Protein AF-0000000070714729 (afdb_homodimer)

Structure (mmCIF, N/CA/C/O backbone):
data_AF-0000000070714729-model_v1
#
loop_
_entity.id
_entity.type
_entity.pdbx_description
1 polymer 'Biogenesis of lysosome-related organelles complex 1 subunit 7'
#
loop_
_atom_site.group_PDB
_atom_site.id
_atom_site.type_symbol
_atom_site.label_atom_id
_atom_site.label_alt_id
_atom_site.label_comp_id
_atom_site.label_asym_id
_atom_site.label_entity_id
_atom_site.label_seq_id
_atom_site.pdbx_PDB_ins_code
_atom_site.Cartn_x
_atom_site.Cartn_y
_atom_site.Cartn_z
_atom_site.occupancy
_atom_site.B_iso_or_equiv
_atom_site.auth_seq_id
_atom_site.auth_comp_id
_atom_site.auth_asym_id
_atom_site.auth_atom_id
_atom_site.pdbx_PDB_model_num
ATOM 1 N N . MET A 1 1 ? 8.688 67 2.744 1 28.36 1 MET A N 1
ATOM 2 C CA . MET A 1 1 ? 7.961 66.25 3.773 1 28.36 1 MET A CA 1
ATOM 3 C C . MET A 1 1 ? 7.32 65 3.189 1 28.36 1 MET A C 1
ATOM 5 O O . MET A 1 1 ? 6.211 65.062 2.658 1 28.36 1 MET A O 1
ATOM 9 N N . MET A 1 2 ? 7.805 64.312 2.342 1 38.84 2 MET A N 1
ATOM 10 C CA . MET A 1 2 ? 7.445 63.344 1.32 1 38.84 2 MET A CA 1
ATOM 11 C C . MET A 1 2 ? 6.793 62.125 1.947 1 38.84 2 MET A C 1
ATOM 13 O O . MET A 1 2 ? 7.277 61.594 2.953 1 38.84 2 MET A O 1
ATOM 17 N N . SER A 1 3 ? 5.379 62 1.967 1 37.19 3 SER A N 1
ATOM 18 C CA . SER A 1 3 ? 4.473 61.031 2.529 1 37.19 3 SER A CA 1
ATOM 19 C C . SER A 1 3 ? 4.906 59.594 2.152 1 37.19 3 SER A C 1
ATOM 21 O O . SER A 1 3 ? 5.141 59.312 0.978 1 37.19 3 SER A O 1
ATOM 23 N N . SER A 1 4 ? 5.773 58.938 2.877 1 41 4 SER A N 1
ATOM 24 C CA . SER A 1 4 ? 6.254 57.594 2.699 1 41 4 SER A CA 1
ATOM 25 C C . SER A 1 4 ? 5.117 56.656 2.328 1 41 4 SER A C 1
ATOM 27 O O . SER A 1 4 ? 4.148 56.5 3.078 1 41 4 SER A O 1
ATOM 29 N N . SER A 1 5 ? 4.574 56.594 1.168 1 41.09 5 SER A N 1
ATOM 30 C CA . SER A 1 5 ? 3.551 55.75 0.562 1 41.09 5 SER A CA 1
ATOM 31 C C . SER A 1 5 ? 3.631 54.312 1.086 1 41.09 5 SER A C 1
ATOM 33 O O . SER A 1 5 ? 4.676 53.656 0.979 1 41.09 5 SER A O 1
ATOM 35 N N . ALA A 1 6 ? 3.057 54.062 2.172 1 43.47 6 ALA A N 1
ATOM 36 C CA . ALA A 1 6 ? 2.855 52.844 2.957 1 43.47 6 ALA A CA 1
ATOM 37 C C . ALA A 1 6 ? 2.518 51.656 2.055 1 43.47 6 ALA A C 1
ATOM 39 O O . ALA A 1 6 ? 1.43 51.625 1.478 1 43.47 6 ALA A O 1
ATOM 40 N N . GLY A 1 7 ? 3.24 51.312 1.055 1 36.81 7 GLY A N 1
ATOM 41 C CA . GLY A 1 7 ? 3.141 50.188 0.166 1 36.81 7 GLY A CA 1
ATOM 42 C C . GLY A 1 7 ? 2.436 49 0.798 1 36.81 7 GLY A C 1
ATOM 43 O O . GLY A 1 7 ? 2.787 48.562 1.902 1 36.81 7 GLY A O 1
ATOM 44 N N . GLY A 1 8 ? 1.145 48.906 0.633 1 35.31 8 GLY A N 1
ATOM 45 C CA . GLY A 1 8 ? 0.177 47.938 1.128 1 35.31 8 GLY A CA 1
ATOM 46 C C . GLY A 1 8 ? 0.709 46.531 1.147 1 35.31 8 GLY A C 1
ATOM 47 O O . GLY A 1 8 ? 0.977 45.938 0.094 1 35.31 8 GLY A O 1
ATOM 48 N N . GLU A 1 9 ? 1.786 46.188 1.852 1 38.16 9 GLU A N 1
ATOM 49 C CA . GLU A 1 9 ? 2.373 44.875 2.102 1 38.16 9 GLU A CA 1
ATOM 50 C C . GLU A 1 9 ? 1.312 43.781 2.064 1 38.16 9 GLU A C 1
ATOM 52 O O . GLU A 1 9 ? 0.296 43.875 2.758 1 38.16 9 GLU A O 1
ATOM 57 N N . VAL A 1 10 ? 0.741 43.406 0.876 1 41.34 10 VAL A N 1
ATOM 58 C CA . VAL A 1 10 ? -0.225 42.312 0.74 1 41.34 10 VAL A CA 1
ATOM 59 C C . VAL A 1 10 ? -0.035 41.312 1.873 1 41.34 10 VAL A C 1
ATOM 61 O O . VAL A 1 10 ? 1.011 40.656 1.967 1 41.34 10 VAL A O 1
ATOM 64 N N . SER A 1 11 ? -0.233 41.438 3.146 1 42.16 11 SER A N 1
ATOM 65 C CA . SER A 1 11 ? -0.376 40.719 4.395 1 42.16 11 SER A CA 1
ATOM 66 C C . SER A 1 11 ? -0.978 39.312 4.148 1 42.16 11 SER A C 1
ATOM 68 O O . SER A 1 11 ? -2.197 39.156 4.215 1 42.16 11 SER A O 1
ATOM 70 N N . ILE A 1 12 ? -1.069 38.625 2.967 1 47.78 12 ILE A N 1
ATOM 71 C CA . ILE A 1 12 ? -1.468 37.219 2.859 1 47.78 12 ILE A CA 1
ATOM 72 C C . ILE A 1 12 ? -1.13 36.5 4.156 1 47.78 12 ILE A C 1
ATOM 74 O O . ILE A 1 12 ? 0.035 36.438 4.555 1 47.78 12 ILE A O 1
ATOM 78 N N . ASN A 1 13 ? -2.061 36.5 5.254 1 58.34 13 ASN A N 1
ATOM 79 C CA . ASN A 1 13 ? -1.924 36 6.609 1 58.34 13 ASN A CA 1
ATOM 80 C C . ASN A 1 13 ? -1.191 34.656 6.617 1 58.34 13 ASN A C 1
ATOM 82 O O . ASN A 1 13 ? -1.527 33.75 5.848 1 58.34 13 ASN A O 1
ATOM 86 N N . SER A 1 14 ? 0.142 34.656 6.984 1 68.31 14 SER A N 1
ATOM 87 C CA . SER A 1 14 ? 0.981 33.5 7.23 1 68.31 14 SER A CA 1
ATOM 88 C C . SER A 1 14 ? 0.139 32.281 7.566 1 68.31 14 SER A C 1
ATOM 90 O O . SER A 1 14 ? 0.405 31.172 7.074 1 68.31 14 SER A O 1
ATOM 92 N N . GLY A 1 15 ? -0.997 32.656 8.172 1 72.81 15 GLY A N 1
ATOM 93 C CA . GLY A 1 15 ? -1.899 31.594 8.547 1 72.81 15 GLY A CA 1
ATOM 94 C C . GLY A 1 15 ? -2.635 30.984 7.363 1 72.81 15 GLY A C 1
ATOM 95 O O . GLY A 1 15 ? -2.738 29.766 7.246 1 72.81 15 GLY A O 1
ATOM 96 N N . ASP A 1 16 ? -3.066 31.906 6.457 1 78.25 16 ASP A N 1
ATOM 97 C CA . ASP A 1 16 ? -3.801 31.438 5.285 1 78.25 16 ASP A CA 1
ATOM 98 C C . ASP A 1 16 ? -2.904 30.625 4.363 1 78.25 16 ASP A C 1
ATOM 100 O O . ASP A 1 16 ? -3.338 29.609 3.801 1 78.25 16 ASP A O 1
ATOM 104 N N . LEU A 1 17 ? -1.739 31.156 4.246 1 80.06 17 LEU A N 1
ATOM 105 C CA . LEU A 1 17 ? -0.779 30.438 3.42 1 80.06 17 LEU A CA 1
ATOM 106 C C . LEU A 1 17 ? -0.471 29.062 4.02 1 80.06 17 LEU A C 1
ATOM 108 O O . LEU A 1 17 ? -0.385 28.062 3.295 1 80.06 17 LEU A O 1
ATOM 112 N N . LEU A 1 18 ? -0.333 29.031 5.266 1 80.06 18 LEU A N 1
ATOM 113 C CA . LEU A 1 18 ? -0.064 27.781 5.965 1 80.06 18 LEU A CA 1
ATOM 114 C C . LEU A 1 18 ? -1.241 26.828 5.832 1 80.06 18 LEU A C 1
ATOM 116 O O . LEU A 1 18 ? -1.052 25.641 5.531 1 80.06 18 LEU A O 1
ATOM 120 N N . LEU A 1 19 ? -2.389 27.406 5.918 1 84.81 19 LEU A N 1
ATOM 121 C CA . LEU A 1 19 ? -3.586 26.578 5.816 1 84.81 19 LEU A CA 1
ATOM 122 C C . LEU A 1 19 ? -3.781 26.078 4.387 1 84.81 19 LEU A C 1
ATOM 124 O O . LEU A 1 19 ? -4.262 24.969 4.176 1 84.81 19 LEU A O 1
ATOM 128 N N . GLY A 1 20 ? -3.395 26.938 3.475 1 88 20 GLY A N 1
ATOM 129 C CA . GLY A 1 20 ? -3.438 26.531 2.078 1 88 20 GLY A CA 1
ATOM 130 C C . GLY A 1 20 ? -2.514 25.375 1.767 1 88 20 GLY A C 1
ATOM 131 O O . GLY A 1 20 ? -2.902 24.422 1.074 1 88 20 GLY A O 1
ATOM 132 N N . THR A 1 21 ? -1.334 25.406 2.305 1 86.5 21 THR A N 1
ATOM 133 C CA . THR A 1 21 ? -0.355 24.344 2.115 1 86.5 21 THR A CA 1
ATOM 134 C C . THR A 1 21 ? -0.836 23.047 2.756 1 86.5 21 THR A C 1
ATOM 136 O O . THR A 1 21 ? -0.729 21.969 2.158 1 86.5 21 THR A O 1
ATOM 139 N N . LEU A 1 22 ? -1.405 23.188 3.898 1 87.12 22 LEU A N 1
ATOM 140 C CA . LEU A 1 22 ? -1.932 22.016 4.59 1 87.12 22 LEU A CA 1
ATOM 141 C C . LEU A 1 22 ? -3.055 21.359 3.787 1 87.12 22 LEU A C 1
ATOM 143 O O . LEU A 1 22 ? -3.094 20.141 3.643 1 87.12 22 LEU A O 1
ATOM 147 N N . SER A 1 23 ? -3.887 22.266 3.293 1 90.56 23 SER A N 1
ATOM 148 C CA . SER A 1 23 ? -5.004 21.781 2.488 1 90.56 23 SER A CA 1
ATOM 149 C C . SER A 1 23 ? -4.516 21.031 1.253 1 90.56 23 SER A C 1
ATOM 151 O O . SER A 1 23 ? -5.016 19.953 0.935 1 90.56 23 SER A O 1
ATOM 153 N N . LYS A 1 24 ? -3.566 21.547 0.637 1 91.56 24 LYS A N 1
ATOM 154 C CA . LYS A 1 24 ? -2.99 20.938 -0.558 1 91.56 24 LYS A CA 1
ATOM 155 C C . LYS A 1 24 ? -2.354 19.594 -0.233 1 91.56 24 LYS A C 1
ATOM 157 O O . LYS A 1 24 ? -2.514 18.625 -0.985 1 91.56 24 LYS A O 1
ATOM 162 N N . SER A 1 25 ? -1.647 19.562 0.822 1 89.94 25 SER A N 1
ATOM 163 C CA . SER A 1 25 ? -0.978 18.328 1.225 1 89.94 25 SER A CA 1
ATOM 164 C C . SER A 1 25 ? -1.987 17.234 1.551 1 89.94 25 SER A C 1
ATOM 166 O O . SER A 1 25 ? -1.8 16.078 1.17 1 89.94 25 SER A O 1
ATOM 168 N N . ILE A 1 26 ? -3.051 17.578 2.215 1 93.31 26 ILE A N 1
ATOM 169 C CA . ILE A 1 26 ? -4.078 16.594 2.566 1 93.31 26 ILE A CA 1
ATOM 170 C C . ILE A 1 26 ? -4.754 16.078 1.299 1 93.31 26 ILE A C 1
ATOM 172 O O . ILE A 1 26 ? -5 14.875 1.169 1 93.31 26 ILE A O 1
ATOM 176 N N . THR A 1 27 ? -5.035 16.984 0.397 1 94.12 27 THR A N 1
ATOM 177 C CA . THR A 1 27 ? -5.66 16.609 -0.866 1 94.12 27 THR A CA 1
ATOM 178 C C . THR A 1 27 ? -4.773 15.641 -1.642 1 94.12 27 THR A C 1
ATOM 180 O O . THR A 1 27 ? -5.254 14.633 -2.164 1 94.12 27 THR A O 1
ATOM 183 N N . LYS A 1 28 ? -3.557 15.914 -1.646 1 93.38 28 LYS A N 1
ATOM 184 C CA . LYS A 1 28 ? -2.6 15.039 -2.314 1 93.38 28 LYS A CA 1
ATOM 185 C C . LYS A 1 28 ? -2.561 13.664 -1.655 1 93.38 28 LYS A C 1
ATOM 187 O O . LYS A 1 28 ? -2.533 12.641 -2.342 1 93.38 28 LYS A O 1
ATOM 192 N N . LEU A 1 29 ? -2.537 13.68 -0.414 1 92.25 29 LEU A N 1
ATOM 193 C CA . LEU A 1 29 ? -2.557 12.43 0.344 1 92.25 29 LEU A CA 1
ATOM 194 C C . LEU A 1 29 ? -3.783 11.602 -0.012 1 92.25 29 LEU A C 1
ATOM 196 O O . LEU A 1 29 ? -3.67 10.398 -0.256 1 92.25 29 LEU A O 1
ATOM 200 N N . GLU A 1 30 ? -4.859 12.25 -0.088 1 93 30 GLU A N 1
ATOM 201 C CA . GLU A 1 30 ? -6.109 11.562 -0.407 1 93 30 GLU A CA 1
ATOM 202 C C . GLU A 1 30 ? -6.066 10.961 -1.809 1 93 30 GLU A C 1
ATOM 204 O O . GLU A 1 30 ? -6.539 9.844 -2.023 1 93 30 GLU A O 1
ATOM 209 N N . GLN A 1 31 ? -5.547 11.695 -2.709 1 94.19 31 GLN A N 1
ATOM 210 C CA . GLN A 1 31 ? -5.402 11.211 -4.078 1 94.19 31 GLN A CA 1
ATOM 211 C C . GLN A 1 31 ? -4.504 9.977 -4.137 1 94.19 31 GLN A C 1
ATOM 213 O O . GLN A 1 31 ? -4.812 9.016 -4.844 1 94.19 31 GLN A O 1
ATOM 218 N N . GLN A 1 32 ? -3.477 10.055 -3.365 1 91.38 32 GLN A N 1
ATOM 219 C CA . GLN A 1 32 ? -2.537 8.938 -3.344 1 91.38 32 GLN A CA 1
ATOM 220 C C . GLN A 1 32 ? -3.166 7.699 -2.705 1 91.38 32 GLN A C 1
ATOM 222 O O . GLN A 1 32 ? -2.932 6.574 -3.154 1 91.38 32 GLN A O 1
ATOM 227 N N . ILE A 1 33 ? -3.918 7.871 -1.712 1 92.62 33 ILE A N 1
ATOM 228 C CA . ILE A 1 33 ? -4.613 6.766 -1.063 1 92.62 33 ILE A CA 1
ATOM 229 C C . ILE A 1 33 ? -5.555 6.094 -2.059 1 92.62 33 ILE A C 1
ATOM 231 O O . ILE A 1 33 ? -5.586 4.863 -2.162 1 92.62 33 ILE A O 1
ATOM 235 N N . LEU A 1 34 ? -6.262 6.934 -2.807 1 93.19 34 LEU A N 1
ATOM 236 C CA . LEU A 1 34 ? -7.191 6.418 -3.807 1 93.19 34 LEU A CA 1
ATOM 237 C C . LEU A 1 34 ? -6.449 5.605 -4.867 1 93.19 34 LEU A C 1
ATOM 239 O O . LEU A 1 34 ? -6.906 4.531 -5.258 1 93.19 34 LEU A O 1
ATOM 243 N N . ALA A 1 35 ? -5.352 6.129 -5.316 1 91.06 35 ALA A N 1
ATOM 244 C CA . ALA A 1 35 ? -4.535 5.426 -6.301 1 91.06 35 ALA A CA 1
ATOM 245 C C . ALA A 1 35 ? -4.062 4.078 -5.758 1 91.06 35 ALA A C 1
ATOM 247 O O . ALA A 1 35 ? -4.094 3.072 -6.473 1 91.06 35 ALA A O 1
ATOM 248 N N . THR A 1 36 ? -3.666 4.078 -4.512 1 89.12 36 THR A N 1
ATOM 249 C CA . THR A 1 36 ? -3.195 2.85 -3.879 1 89.12 36 THR A CA 1
ATOM 250 C C . THR A 1 36 ? -4.332 1.84 -3.746 1 89.12 36 THR A C 1
ATOM 252 O O . THR A 1 36 ? -4.141 0.648 -3.998 1 89.12 36 THR A O 1
ATOM 255 N N . GLN A 1 37 ? -5.477 2.318 -3.418 1 91.75 37 GLN A N 1
ATOM 256 C CA . GLN A 1 37 ? -6.637 1.442 -3.305 1 91.75 37 GLN A CA 1
ATOM 257 C C . GLN A 1 37 ? -6.961 0.779 -4.641 1 91.75 37 GLN A C 1
ATOM 259 O O . GLN A 1 37 ? -7.297 -0.406 -4.684 1 91.75 37 GLN A O 1
ATOM 264 N N . GLN A 1 38 ? -6.863 1.524 -5.633 1 92.56 38 GLN A N 1
ATO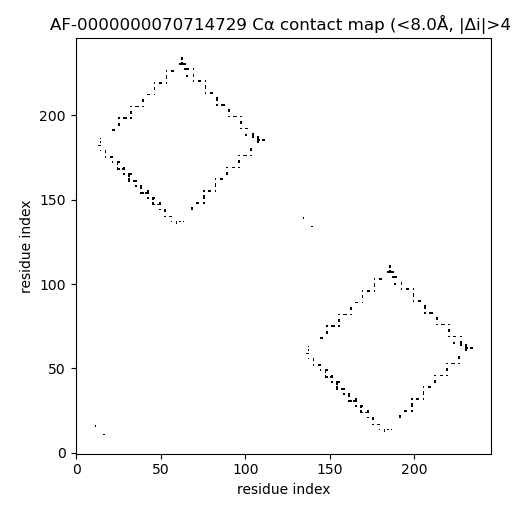M 265 C CA . GLN A 1 38 ? -7.105 0.983 -6.969 1 92.56 38 GLN A CA 1
ATOM 266 C C . GLN A 1 38 ? -6.055 -0.064 -7.332 1 92.56 38 GLN A C 1
ATOM 268 O O . GLN A 1 38 ? -6.391 -1.121 -7.875 1 92.56 38 GLN A O 1
ATOM 273 N N . SER A 1 39 ? -4.859 0.266 -7.016 1 89.38 39 SER A N 1
ATOM 274 C CA . SER A 1 39 ? -3.775 -0.679 -7.262 1 89.38 39 SER A CA 1
ATOM 275 C C . SER A 1 39 ? -3.967 -1.96 -6.457 1 89.38 39 SER A C 1
ATOM 277 O O . SER A 1 39 ? -3.742 -3.059 -6.969 1 89.38 39 SER A O 1
ATOM 279 N N . GLN A 1 40 ? -4.426 -1.844 -5.207 1 90 40 GLN A N 1
ATOM 280 C CA . GLN A 1 40 ? -4.633 -3 -4.344 1 90 40 GLN A CA 1
ATOM 281 C C . GLN A 1 40 ? -5.742 -3.898 -4.879 1 90 40 GLN A C 1
ATOM 283 O O . GLN A 1 40 ? -5.652 -5.125 -4.797 1 90 40 GLN A O 1
ATOM 288 N N . LYS A 1 41 ? -6.738 -3.271 -5.422 1 93.44 41 LYS A N 1
ATOM 289 C CA . LYS A 1 41 ? -7.824 -4.043 -6.02 1 93.44 41 LYS A CA 1
ATOM 290 C C . LYS A 1 41 ? -7.324 -4.883 -7.188 1 93.44 41 LYS A C 1
ATOM 292 O O . LYS A 1 41 ? -7.645 -6.07 -7.289 1 93.44 41 LYS A O 1
ATOM 297 N N . LYS A 1 42 ? -6.555 -4.281 -8.008 1 92.19 42 LYS A N 1
ATOM 298 C CA . LYS A 1 42 ? -5.973 -4.98 -9.148 1 92.19 42 LYS A CA 1
ATOM 299 C C . LYS A 1 42 ? -5.055 -6.109 -8.688 1 92.19 42 LYS A C 1
ATOM 301 O O . LYS A 1 42 ? -5.109 -7.219 -9.227 1 92.19 42 LYS A O 1
ATOM 306 N N . LEU A 1 43 ? -4.285 -5.809 -7.691 1 90.06 43 LEU A N 1
ATOM 307 C CA . LEU A 1 43 ? -3.379 -6.809 -7.145 1 90.06 43 LEU A CA 1
ATOM 308 C C . LEU A 1 43 ? -4.152 -8.016 -6.617 1 90.06 43 LEU A C 1
ATOM 310 O O . LEU A 1 43 ? -3.758 -9.156 -6.852 1 90.06 43 LEU A O 1
ATOM 314 N N . ASN A 1 44 ? -5.191 -7.73 -5.953 1 92.5 44 ASN A N 1
ATOM 315 C CA . ASN A 1 44 ? -6.031 -8.797 -5.426 1 92.5 44 ASN A CA 1
ATOM 316 C C . ASN A 1 44 ? -6.586 -9.68 -6.543 1 92.5 44 ASN A C 1
ATOM 318 O O . ASN A 1 44 ? -6.582 -10.906 -6.434 1 92.5 44 ASN A O 1
ATOM 322 N N . SER A 1 45 ? -7.035 -9.047 -7.559 1 93.38 45 SER A N 1
ATOM 323 C CA . SER A 1 45 ? -7.555 -9.781 -8.703 1 93.38 45 SER A CA 1
ATOM 324 C C . SER A 1 45 ? -6.473 -10.641 -9.344 1 93.38 45 SER A C 1
ATOM 326 O O . SER A 1 45 ? -6.73 -11.789 -9.727 1 93.38 45 SER A O 1
ATOM 328 N N . ASP A 1 46 ? -5.328 -10.109 -9.414 1 90.44 46 ASP A N 1
ATOM 329 C CA . ASP A 1 46 ? -4.219 -10.852 -10 1 90.44 46 ASP A CA 1
ATOM 330 C C . ASP A 1 46 ? -3.844 -12.055 -9.141 1 90.44 46 ASP A C 1
ATOM 332 O O . ASP A 1 46 ? -3.541 -13.133 -9.672 1 90.44 46 ASP A O 1
ATOM 336 N N . CYS A 1 47 ? -3.84 -11.93 -7.898 1 92.81 47 CYS A N 1
ATOM 337 C CA . CYS A 1 47 ? -3.588 -13.055 -7.004 1 92.81 47 CYS A CA 1
ATOM 338 C C . CYS A 1 47 ? -4.637 -14.141 -7.184 1 92.81 47 CYS A C 1
ATOM 340 O O . CYS A 1 47 ? -4.316 -15.336 -7.152 1 92.81 47 CYS A O 1
ATOM 342 N N . GLU A 1 48 ? -5.887 -13.734 -7.375 1 93.75 48 GLU A N 1
ATOM 343 C CA . GLU A 1 48 ? -6.961 -14.695 -7.613 1 93.75 48 GLU A CA 1
ATOM 344 C C . GLU A 1 48 ? -6.734 -15.469 -8.906 1 93.75 48 GLU A C 1
ATOM 346 O O . GLU A 1 48 ? -6.934 -16.688 -8.953 1 93.75 48 GLU A O 1
ATOM 351 N N . ILE A 1 49 ? -6.344 -14.797 -9.914 1 92.31 49 ILE A N 1
ATOM 352 C CA . ILE A 1 49 ? -6.051 -15.414 -11.203 1 92.31 49 ILE A CA 1
ATOM 353 C C . ILE A 1 49 ? -4.91 -16.422 -11.039 1 92.31 49 ILE A C 1
ATOM 355 O O . ILE A 1 49 ? -4.988 -17.547 -11.539 1 92.31 49 ILE A O 1
ATOM 359 N N . MET A 1 50 ? -3.908 -16.047 -10.328 1 90.62 50 MET A N 1
ATOM 360 C CA . MET A 1 50 ? -2.775 -16.938 -10.094 1 90.62 50 MET A CA 1
ATOM 361 C C . MET A 1 50 ? -3.213 -18.188 -9.32 1 90.62 50 MET A C 1
ATOM 363 O O . MET A 1 50 ? -2.768 -19.297 -9.617 1 90.62 50 MET A O 1
ATOM 367 N N . ALA A 1 51 ? -4.055 -17.969 -8.32 1 93.06 51 ALA A N 1
ATOM 368 C CA . ALA A 1 51 ? -4.559 -19.078 -7.531 1 93.06 51 ALA A CA 1
ATOM 369 C C . ALA A 1 51 ? -5.328 -20.062 -8.398 1 93.06 51 ALA A C 1
ATOM 371 O O . ALA A 1 51 ? -5.164 -21.281 -8.273 1 93.06 51 ALA A O 1
ATOM 372 N N . GLU A 1 52 ? -6.16 -19.547 -9.258 1 91.62 52 GLU A N 1
ATOM 373 C CA . GLU A 1 52 ? -6.926 -20.391 -10.18 1 91.62 52 GLU A CA 1
ATOM 374 C C . GLU A 1 52 ? -6.004 -21.172 -11.102 1 91.62 52 GLU A C 1
ATOM 376 O O . GLU A 1 52 ? -6.215 -22.375 -11.32 1 91.62 52 GLU A O 1
ATOM 381 N N . TYR A 1 53 ? -5.02 -20.562 -11.555 1 86.5 53 TYR A N 1
ATOM 382 C CA . TYR A 1 53 ? -4.035 -21.203 -12.422 1 86.5 53 TYR A CA 1
ATOM 383 C C . TYR A 1 53 ? -3.34 -22.344 -11.695 1 86.5 53 TYR A C 1
ATOM 385 O O . TYR A 1 53 ? -3.197 -23.438 -12.242 1 86.5 53 TYR A O 1
ATOM 393 N N . LEU A 1 54 ? -2.859 -22.125 -10.602 1 87.5 54 LEU A N 1
ATOM 394 C CA . LEU A 1 54 ? -2.135 -23.141 -9.844 1 87.5 54 LEU A CA 1
ATOM 395 C C . LEU A 1 54 ? -3.031 -24.344 -9.547 1 87.5 54 LEU A C 1
ATOM 397 O O . LEU A 1 54 ? -2.562 -25.484 -9.523 1 87.5 54 LEU A O 1
ATOM 401 N N . ARG A 1 55 ? -4.305 -24.094 -9.336 1 88.62 55 ARG A N 1
ATOM 402 C CA . ARG A 1 55 ? -5.266 -25.172 -9.18 1 88.62 55 ARG A CA 1
ATOM 403 C C . ARG A 1 55 ? -5.355 -26.016 -10.445 1 88.62 55 ARG A C 1
ATOM 405 O O . ARG A 1 55 ? -5.32 -27.25 -10.383 1 88.62 55 ARG A O 1
ATOM 412 N N . ASP A 1 56 ? -5.422 -25.406 -11.586 1 86.75 56 ASP A N 1
ATOM 413 C CA . ASP A 1 56 ? -5.484 -26.078 -12.875 1 86.75 56 ASP A CA 1
ATOM 414 C C . ASP A 1 56 ? -4.211 -26.891 -13.133 1 86.75 56 ASP A C 1
ATOM 416 O O . ASP A 1 56 ? -4.27 -28 -13.664 1 86.75 56 ASP A O 1
ATOM 420 N N . LEU A 1 57 ? -3.146 -26.266 -12.742 1 83.56 57 LEU A N 1
ATOM 421 C CA . LEU A 1 57 ? -1.854 -26.922 -12.945 1 83.56 57 LEU A CA 1
ATOM 422 C C . LEU A 1 57 ? -1.755 -28.203 -12.125 1 83.56 57 LEU A C 1
ATOM 424 O O . LEU A 1 57 ? -1.155 -29.172 -12.57 1 83.56 57 LEU A O 1
ATOM 428 N N . SER A 1 58 ? -2.271 -28.141 -10.984 1 83.31 58 SER A N 1
ATOM 429 C CA . SER A 1 58 ? -2.238 -29.328 -10.125 1 83.31 58 SER A CA 1
ATOM 430 C C . SER A 1 58 ? -2.959 -30.5 -10.766 1 83.31 58 SER A C 1
ATOM 432 O O . SER A 1 58 ? -2.633 -31.656 -10.492 1 83.31 58 SER A O 1
ATOM 434 N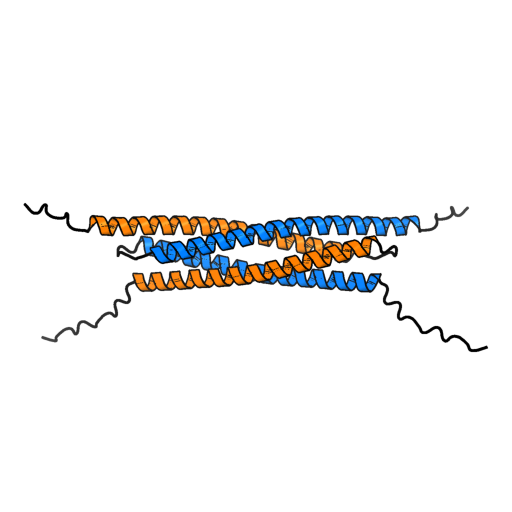 N . GLU A 1 59 ? -3.881 -30.25 -11.672 1 81.94 59 GLU A N 1
ATOM 435 C CA . GLU A 1 59 ? -4.652 -31.281 -12.344 1 81.94 59 GLU A CA 1
ATOM 436 C C . GLU A 1 59 ? -3.973 -31.719 -13.641 1 81.94 59 GLU A C 1
ATOM 438 O O . GLU A 1 59 ? -4.297 -32.781 -14.195 1 81.94 59 GLU A O 1
ATOM 443 N N . TYR A 1 60 ? -3.129 -30.875 -14.078 1 75.62 60 TYR A N 1
ATOM 444 C CA . TYR A 1 60 ? -2.408 -31.156 -15.312 1 75.62 60 TYR A CA 1
ATOM 445 C C . TYR A 1 60 ? -1.282 -32.156 -15.078 1 75.62 60 TYR A C 1
ATOM 447 O O . TYR A 1 60 ? -0.384 -31.906 -14.266 1 75.62 60 TYR A O 1
ATOM 455 N N . LYS A 1 61 ? -1.287 -33.312 -15.602 1 74.06 61 LYS A N 1
ATOM 456 C CA . LYS A 1 61 ? -0.399 -34.438 -15.32 1 74.06 61 LYS A CA 1
ATOM 457 C C . LYS A 1 61 ? 0.918 -34.312 -16.078 1 74.06 61 LYS A C 1
ATOM 459 O O . LYS A 1 61 ? 1.925 -34.906 -15.695 1 74.06 61 LYS A O 1
ATOM 464 N N . GLN A 1 62 ? 1.018 -33.469 -17.031 1 75.19 62 GLN A N 1
ATOM 465 C CA . GLN A 1 62 ? 2.242 -33.375 -17.828 1 75.19 62 GLN A CA 1
ATOM 466 C C . GLN A 1 62 ? 3.299 -32.562 -17.109 1 75.19 62 GLN A C 1
ATOM 468 O O . GLN A 1 62 ? 2.967 -31.609 -16.375 1 75.19 62 GLN A O 1
ATOM 473 N N . PRO A 1 63 ? 4.492 -32.938 -17.266 1 76.06 63 PRO A N 1
ATOM 474 C CA . PRO A 1 63 ? 5.602 -32.188 -16.656 1 76.06 63 PRO A CA 1
ATOM 475 C C . PRO A 1 63 ? 5.707 -30.766 -17.172 1 76.06 63 PRO A C 1
ATOM 477 O O . PRO A 1 63 ? 5.52 -30.531 -18.375 1 76.06 63 PRO A O 1
ATOM 480 N N . VAL A 1 64 ? 5.613 -29.812 -16.281 1 79.44 64 VAL A N 1
ATOM 481 C CA . VAL A 1 64 ? 5.789 -28.406 -16.609 1 79.44 64 VAL A CA 1
ATOM 482 C C . VAL A 1 64 ? 6.918 -27.812 -15.758 1 79.44 64 VAL A C 1
ATOM 484 O O . VAL A 1 64 ? 7.035 -28.125 -14.57 1 79.44 64 VAL A O 1
ATOM 487 N N . ASP A 1 65 ? 7.816 -27.125 -16.469 1 82.81 65 ASP A N 1
ATOM 488 C CA . ASP A 1 65 ? 8.891 -26.469 -15.734 1 82.81 65 ASP A CA 1
ATOM 489 C C . ASP A 1 65 ? 8.391 -25.203 -15.039 1 82.81 65 ASP A C 1
ATOM 491 O O . ASP A 1 65 ? 8.266 -24.156 -15.664 1 82.81 65 ASP A O 1
ATOM 495 N N . LEU A 1 66 ? 8.242 -25.328 -13.789 1 88.44 66 LEU A N 1
ATOM 496 C CA . LEU A 1 66 ? 7.672 -24.25 -13.008 1 88.44 66 LEU A CA 1
ATOM 497 C C . LEU A 1 66 ? 8.766 -23.422 -12.328 1 88.44 66 LEU A C 1
ATOM 499 O O . LEU A 1 66 ? 8.5 -22.344 -11.805 1 88.44 66 LEU A O 1
ATOM 503 N N . LEU A 1 67 ? 10 -23.828 -12.422 1 88.38 67 LEU A N 1
ATOM 504 C CA . LEU A 1 67 ? 11.102 -23.297 -11.633 1 88.38 67 LEU A CA 1
ATOM 505 C C . LEU A 1 67 ? 11.273 -21.797 -11.883 1 88.38 67 LEU A C 1
ATOM 507 O O . LEU A 1 67 ? 11.352 -21.016 -10.945 1 88.38 67 LEU A O 1
ATOM 511 N N . PRO A 1 68 ? 11.172 -21.344 -13.102 1 90.44 68 PRO A N 1
ATOM 512 C CA . PRO A 1 68 ? 11.328 -19.906 -13.336 1 90.44 68 PRO A CA 1
ATOM 513 C C . PRO A 1 68 ? 10.211 -19.078 -12.711 1 90.44 68 PRO A C 1
ATOM 515 O O . PRO A 1 68 ? 10.445 -17.969 -12.234 1 90.44 68 PRO A O 1
ATOM 518 N N . TYR A 1 69 ? 9.133 -19.609 -12.664 1 89.06 69 TYR A N 1
ATOM 519 C CA . TYR A 1 69 ? 7.969 -18.891 -12.172 1 89.06 69 TYR A CA 1
ATOM 520 C C . TYR A 1 69 ? 7.957 -18.859 -10.648 1 89.06 69 TYR A C 1
ATOM 522 O O . TYR A 1 69 ? 7.449 -17.906 -10.047 1 89.06 69 TYR A O 1
ATOM 530 N N . VAL A 1 70 ? 8.5 -19.891 -10.094 1 91.25 70 VAL A N 1
ATOM 531 C CA . VAL A 1 70 ? 8.633 -19.938 -8.641 1 91.25 70 VAL A CA 1
ATOM 532 C C . VAL A 1 70 ? 9.508 -18.766 -8.172 1 91.25 70 VAL A C 1
ATOM 534 O O . VAL A 1 70 ? 9.156 -18.062 -7.223 1 91.25 70 VAL A O 1
ATOM 537 N N . GLY A 1 71 ? 10.594 -18.594 -8.875 1 93.25 71 GLY A N 1
ATOM 538 C CA . GLY A 1 71 ? 11.492 -17.484 -8.547 1 93.25 71 GLY A CA 1
ATOM 539 C C . GLY A 1 71 ? 10.844 -16.125 -8.703 1 93.25 71 GLY A C 1
ATOM 540 O O . GLY A 1 71 ? 10.984 -15.258 -7.836 1 93.25 71 GLY A O 1
ATOM 541 N N . LYS A 1 72 ? 10.141 -15.977 -9.766 1 93.25 72 LYS A N 1
ATOM 542 C CA . LYS A 1 72 ? 9.477 -14.695 -10.023 1 93.25 72 LYS A CA 1
ATOM 543 C C . LYS A 1 72 ? 8.422 -14.406 -8.961 1 93.25 72 LYS A C 1
ATOM 545 O O . LYS A 1 72 ? 8.305 -13.273 -8.492 1 93.25 72 LYS A O 1
ATOM 550 N N . LEU A 1 73 ? 7.73 -15.406 -8.594 1 92.62 73 LEU A N 1
ATOM 551 C CA . LEU A 1 73 ? 6.711 -15.242 -7.562 1 92.62 73 LEU A CA 1
ATOM 552 C C . LEU A 1 73 ? 7.348 -14.914 -6.215 1 92.62 73 LEU A C 1
ATOM 554 O O . LEU A 1 73 ? 6.836 -14.078 -5.469 1 92.62 73 LEU A O 1
ATOM 558 N N . ASN A 1 74 ? 8.414 -15.523 -5.957 1 94.5 74 ASN A N 1
ATOM 559 C CA . ASN A 1 74 ? 9.148 -15.227 -4.73 1 94.5 74 ASN A CA 1
ATOM 560 C C . ASN A 1 74 ? 9.609 -13.773 -4.688 1 94.5 74 ASN A C 1
ATOM 562 O O . ASN A 1 74 ? 9.445 -13.094 -3.674 1 94.5 74 ASN A O 1
ATOM 566 N N . ASP A 1 75 ? 10.086 -13.344 -5.793 1 95.31 75 ASP A N 1
ATOM 567 C CA . ASP A 1 75 ? 10.508 -11.953 -5.895 1 95.31 75 ASP A CA 1
ATOM 568 C C . ASP A 1 75 ? 9.336 -11 -5.656 1 95.31 75 ASP A C 1
ATOM 570 O O . ASP A 1 75 ? 9.477 -10.008 -4.945 1 95.31 75 ASP A O 1
ATOM 574 N N . SER A 1 76 ? 8.25 -11.352 -6.258 1 94.38 76 SER A N 1
ATOM 575 C CA . SER A 1 76 ? 7.059 -10.523 -6.09 1 94.38 76 SER A CA 1
ATOM 576 C C . SER A 1 76 ? 6.621 -10.477 -4.629 1 94.38 76 SER A C 1
ATOM 578 O O . SER A 1 76 ? 6.242 -9.422 -4.121 1 94.38 76 SER A O 1
ATOM 580 N N . THR A 1 77 ? 6.688 -11.625 -3.953 1 94.56 77 THR A N 1
ATOM 581 C CA . THR A 1 77 ? 6.301 -11.703 -2.549 1 94.56 77 THR A CA 1
ATOM 582 C C . THR A 1 77 ? 7.199 -10.812 -1.69 1 94.56 77 THR A C 1
ATOM 584 O O . THR A 1 77 ? 6.715 -10.102 -0.809 1 94.56 77 THR A O 1
ATOM 587 N N . ILE A 1 78 ? 8.406 -10.758 -2.014 1 96.06 78 ILE A N 1
ATOM 588 C CA . ILE A 1 78 ? 9.367 -9.945 -1.281 1 96.06 78 ILE A CA 1
ATOM 589 C C . ILE A 1 78 ? 9.07 -8.469 -1.501 1 96.06 78 ILE A C 1
ATOM 591 O O . ILE A 1 78 ? 9.07 -7.676 -0.553 1 96.06 78 ILE A O 1
ATOM 595 N N . ARG A 1 79 ? 8.797 -8.195 -2.703 1 94.69 79 ARG A N 1
ATOM 596 C CA . ARG A 1 79 ? 8.508 -6.805 -3.033 1 94.69 79 ARG A CA 1
ATOM 597 C C . ARG A 1 79 ? 7.23 -6.336 -2.355 1 94.69 79 ARG A C 1
ATOM 599 O O . ARG A 1 79 ? 7.152 -5.195 -1.888 1 94.69 79 ARG A O 1
ATOM 606 N N . VAL A 1 80 ? 6.27 -7.16 -2.299 1 94.38 80 VAL A N 1
ATOM 607 C CA . VAL A 1 80 ? 5.02 -6.812 -1.628 1 94.38 80 VAL A CA 1
ATOM 608 C C . VAL A 1 80 ? 5.27 -6.637 -0.131 1 94.38 80 VAL A C 1
ATOM 610 O O . VAL A 1 80 ? 4.73 -5.719 0.491 1 94.38 80 VAL A O 1
ATOM 613 N N . ASN A 1 81 ? 6.07 -7.48 0.429 1 96 81 ASN A N 1
ATOM 614 C CA . ASN A 1 81 ? 6.414 -7.355 1.841 1 96 81 ASN A CA 1
ATOM 615 C C . ASN A 1 81 ? 7.117 -6.031 2.133 1 96 81 ASN A C 1
ATOM 617 O O . ASN A 1 81 ? 6.84 -5.387 3.146 1 96 81 ASN A O 1
ATOM 621 N N . ASN A 1 82 ? 7.965 -5.641 1.258 1 95.69 82 ASN A N 1
ATOM 622 C CA . ASN A 1 82 ? 8.641 -4.355 1.392 1 95.69 82 ASN A CA 1
ATOM 623 C C . ASN A 1 82 ? 7.648 -3.193 1.352 1 95.69 82 ASN A C 1
ATOM 625 O O . ASN A 1 82 ? 7.754 -2.256 2.143 1 95.69 82 ASN A O 1
ATOM 629 N N . THR A 1 83 ? 6.762 -3.273 0.425 1 93.25 83 THR A N 1
ATOM 630 C CA . THR A 1 83 ? 5.723 -2.254 0.323 1 93.25 83 THR A CA 1
ATOM 631 C C . THR A 1 83 ? 4.887 -2.205 1.597 1 93.25 83 THR A C 1
ATOM 633 O O . THR A 1 83 ? 4.562 -1.124 2.094 1 93.25 83 THR A O 1
ATOM 636 N N . HIS A 1 84 ? 4.602 -3.357 2.119 1 94.44 84 HIS A N 1
ATOM 637 C CA . HIS A 1 84 ? 3.83 -3.477 3.352 1 94.44 84 HIS A CA 1
ATOM 638 C C . HIS A 1 84 ? 4.539 -2.789 4.516 1 94.44 84 HIS A C 1
ATOM 640 O O . HIS A 1 84 ? 3.92 -2.035 5.266 1 94.44 84 HIS A O 1
ATOM 646 N N . GLN A 1 85 ? 5.758 -2.951 4.629 1 96.06 85 GLN A N 1
ATOM 647 C CA . GLN A 1 85 ? 6.559 -2.346 5.691 1 96.06 85 GLN A CA 1
ATOM 648 C C . GLN A 1 85 ? 6.586 -0.825 5.559 1 96.06 85 GLN A C 1
ATOM 650 O O . GLN A 1 85 ? 6.492 -0.109 6.559 1 96.06 85 GLN A O 1
ATOM 655 N N . LYS A 1 86 ? 6.719 -0.443 4.387 1 94.5 86 LYS A N 1
ATOM 656 C CA . LYS A 1 86 ? 6.73 0.998 4.152 1 94.5 86 LYS A CA 1
ATOM 657 C C . LYS A 1 86 ? 5.391 1.625 4.531 1 94.5 86 LYS A C 1
ATOM 659 O O . LYS A 1 86 ? 5.348 2.742 5.051 1 94.5 86 LYS A O 1
ATOM 664 N N . LEU A 1 87 ? 4.324 0.958 4.273 1 92.25 87 LEU A N 1
ATOM 665 C CA . LEU A 1 87 ? 3.004 1.462 4.641 1 92.25 87 LEU A CA 1
ATOM 666 C C . LEU A 1 87 ? 2.842 1.504 6.156 1 92.25 87 LEU A C 1
ATOM 668 O O . LEU A 1 87 ? 2.174 2.393 6.688 1 92.25 87 LEU A O 1
ATOM 672 N N . ASP A 1 88 ? 3.471 0.559 6.828 1 94.81 88 ASP A N 1
ATOM 673 C CA . ASP A 1 88 ? 3.475 0.562 8.289 1 94.81 88 ASP A CA 1
ATOM 674 C C . ASP A 1 88 ? 4.141 1.824 8.836 1 94.81 88 ASP A C 1
ATOM 676 O O . ASP A 1 88 ? 3.613 2.467 9.742 1 94.81 88 ASP A O 1
ATOM 680 N N . GLU A 1 89 ? 5.188 2.143 8.211 1 94.94 89 GLU A N 1
ATOM 681 C CA . GLU A 1 89 ? 5.902 3.355 8.602 1 94.94 89 GLU A CA 1
ATOM 682 C C . GLU A 1 89 ? 5.055 4.598 8.352 1 94.94 89 GLU A C 1
ATOM 684 O O . GLU A 1 89 ? 5.027 5.516 9.18 1 94.94 89 GLU A O 1
ATOM 689 N N . LEU A 1 90 ? 4.43 4.555 7.27 1 93.81 90 LEU A N 1
ATOM 690 C CA . LEU A 1 90 ? 3.58 5.684 6.902 1 93.81 90 LEU A CA 1
ATOM 691 C C . LEU A 1 90 ? 2.43 5.84 7.891 1 93.81 90 LEU A C 1
ATOM 693 O O . LEU A 1 90 ? 2.076 6.961 8.266 1 93.81 90 LEU A O 1
ATOM 697 N N . LEU A 1 91 ? 1.835 4.746 8.305 1 94.31 91 LEU A N 1
ATOM 698 C CA . LEU A 1 91 ? 0.738 4.781 9.266 1 94.31 91 LEU A CA 1
ATOM 699 C C . LEU A 1 91 ? 1.199 5.367 10.594 1 94.31 91 LEU A C 1
ATOM 701 O O . LEU A 1 91 ? 0.476 6.148 11.219 1 94.31 91 LEU A O 1
ATOM 705 N N . GLU A 1 92 ? 2.383 5.051 10.977 1 95.94 92 GLU A N 1
ATOM 706 C CA . GLU A 1 92 ? 2.953 5.621 12.188 1 95.94 92 GLU A CA 1
ATOM 707 C C . GLU A 1 92 ? 3.131 7.133 12.062 1 95.94 92 GLU A C 1
ATOM 709 O O . GLU A 1 92 ? 2.809 7.883 12.984 1 95.94 92 GLU A O 1
ATOM 714 N N . ARG A 1 93 ? 3.629 7.512 10.945 1 94.5 93 ARG A N 1
ATOM 715 C CA . ARG A 1 93 ? 3.836 8.938 10.688 1 94.5 93 ARG A CA 1
ATOM 716 C C . ARG A 1 93 ? 2.508 9.688 10.68 1 94.5 93 ARG A C 1
ATOM 718 O O . ARG A 1 93 ? 2.404 10.781 11.227 1 94.5 93 ARG A O 1
ATOM 725 N N . LEU A 1 94 ? 1.547 9.141 10.102 1 93.94 94 LEU A N 1
ATOM 726 C CA . LEU A 1 94 ? 0.237 9.773 10.023 1 93.94 94 LEU A CA 1
ATOM 727 C C . LEU A 1 94 ? -0.39 9.906 11.406 1 93.94 94 LEU A C 1
ATOM 729 O O . LEU A 1 94 ? -1.022 10.922 11.711 1 93.94 94 LEU A O 1
ATOM 733 N N . THR A 1 95 ? -0.142 8.883 12.203 1 95 95 THR A N 1
ATOM 734 C CA . THR A 1 95 ? -0.662 8.914 13.562 1 95 95 THR A CA 1
ATOM 735 C C . THR A 1 95 ? -0.011 10.039 14.367 1 95 95 THR A C 1
ATOM 737 O O . THR A 1 95 ? -0.687 10.742 15.117 1 95 95 THR A O 1
ATOM 740 N N . LYS A 1 96 ? 1.239 10.203 14.125 1 95.12 96 LYS A N 1
ATOM 741 C CA . LYS A 1 96 ? 1.959 11.289 14.781 1 95.12 96 LYS A CA 1
ATOM 742 C C . LYS A 1 96 ? 1.435 12.648 14.328 1 95.12 96 LYS A C 1
ATOM 744 O O . LYS A 1 96 ? 1.235 13.547 15.148 1 95.12 96 LYS A O 1
ATOM 749 N N . LEU A 1 97 ? 1.19 12.75 13.039 1 94.38 97 LEU A N 1
ATOM 750 C CA . LEU A 1 97 ? 0.647 13.992 12.492 1 94.38 97 LEU A CA 1
ATOM 751 C C . LEU A 1 97 ? -0.732 14.281 13.078 1 94.38 97 LEU A C 1
ATOM 753 O O . LEU A 1 97 ? -1.05 15.43 13.391 1 94.38 97 LEU A O 1
ATOM 757 N N . GLN A 1 98 ? -1.494 13.32 13.195 1 93.19 98 GLN A N 1
ATOM 758 C CA . GLN A 1 98 ? -2.83 13.453 13.773 1 93.19 98 GLN A CA 1
ATOM 759 C C . GLN A 1 98 ? -2.764 13.961 15.203 1 93.19 98 GLN A C 1
ATOM 761 O O . GLN A 1 98 ? -3.523 14.852 15.586 1 93.19 98 GLN A O 1
ATOM 766 N N . ARG A 1 99 ? -1.877 13.422 15.953 1 93.62 99 ARG A N 1
ATOM 767 C CA . ARG A 1 99 ? -1.692 13.867 17.328 1 93.62 99 ARG A CA 1
ATOM 768 C C . ARG A 1 99 ? -1.224 15.312 17.391 1 93.62 99 ARG A C 1
ATOM 770 O O . ARG A 1 99 ? -1.716 16.094 18.188 1 93.62 99 ARG A O 1
ATOM 777 N N . GLN A 1 100 ? -0.289 15.648 16.547 1 92.44 100 GLN A N 1
ATOM 778 C CA . GLN A 1 100 ? 0.27 17 16.516 1 92.44 100 GLN A CA 1
ATOM 779 C C . GLN A 1 100 ? -0.8 18.031 16.156 1 92.44 100 GLN A C 1
ATOM 781 O O . GLN A 1 100 ? -0.882 19.078 16.781 1 92.44 100 GLN A O 1
ATOM 786 N N . ILE A 1 101 ? -1.57 17.703 15.172 1 91.81 101 ILE A N 1
ATOM 787 C CA . ILE A 1 101 ? -2.57 18.672 14.742 1 91.81 101 ILE A CA 1
ATOM 788 C C . ILE A 1 101 ? -3.656 18.797 15.812 1 91.81 101 ILE A C 1
ATOM 790 O O . ILE A 1 101 ? -4.203 19.875 16.016 1 91.81 101 ILE A O 1
ATOM 794 N N . ALA A 1 102 ? -4.02 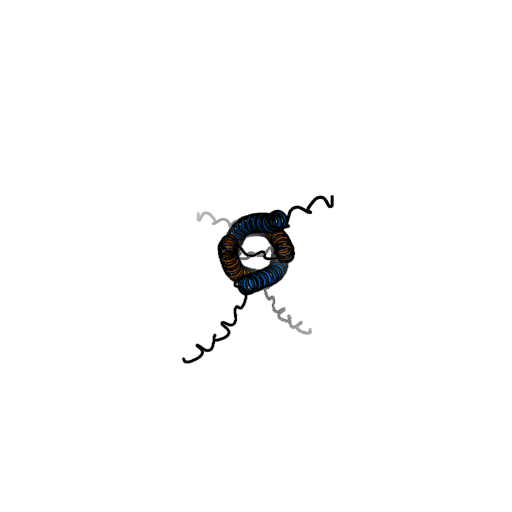17.75 16.484 1 90.75 102 ALA A N 1
ATOM 795 C CA . ALA A 1 102 ? -4.98 17.781 17.578 1 90.75 102 ALA A CA 1
ATOM 796 C C . ALA A 1 102 ? -4.477 18.672 18.719 1 90.75 102 ALA A C 1
ATOM 798 O O . ALA A 1 102 ? -5.234 19.484 19.266 1 90.75 102 ALA A O 1
ATOM 799 N N . ARG A 1 103 ? -3.262 18.516 19.016 1 89.94 103 ARG A N 1
ATOM 800 C CA . ARG A 1 103 ? -2.637 19.328 20.062 1 89.94 103 ARG A CA 1
ATOM 801 C C . ARG A 1 103 ? -2.623 20.797 19.672 1 89.94 103 ARG A C 1
ATOM 803 O O . ARG A 1 103 ? -2.936 21.656 20.5 1 89.94 103 ARG A O 1
ATOM 810 N N . GLU A 1 104 ? -2.254 21.031 18.453 1 87.88 104 GLU A N 1
ATOM 811 C CA . GLU A 1 104 ? -2.199 22.406 17.984 1 87.88 104 GLU A CA 1
ATOM 812 C C . GLU A 1 104 ? -3.588 23.047 17.969 1 87.88 104 GLU A C 1
ATOM 814 O O . GLU A 1 104 ? -3.74 24.219 18.281 1 87.88 104 GLU A O 1
ATOM 819 N N . THR A 1 105 ? -4.516 22.328 17.578 1 88.38 105 THR A N 1
ATOM 820 C CA . THR A 1 105 ? -5.898 22.797 17.578 1 88.38 105 THR A CA 1
ATOM 821 C C . THR A 1 105 ? -6.344 23.172 18.984 1 88.38 105 THR A C 1
ATOM 823 O O . THR A 1 105 ? -6.965 24.219 19.188 1 88.38 105 THR A O 1
ATOM 826 N N . TYR A 1 106 ? -6 22.375 19.875 1 86.62 106 TYR A N 1
ATOM 827 C CA . TYR A 1 106 ? -6.34 22.641 21.266 1 86.62 106 TYR A CA 1
ATOM 828 C C . TYR A 1 106 ? -5.652 23.906 21.766 1 86.62 106 TYR A C 1
ATOM 830 O O . TYR A 1 106 ? -6.277 24.75 22.406 1 86.62 106 TYR A O 1
ATOM 838 N N . LYS A 1 107 ? -4.398 24.125 21.516 1 84.19 107 LYS A N 1
ATOM 839 C CA . LYS A 1 107 ? -3.617 25.281 21.938 1 84.19 107 LYS A CA 1
ATOM 840 C C . LYS A 1 107 ? -4.203 26.578 21.359 1 84.19 107 LYS A C 1
ATOM 842 O O . LYS A 1 107 ? -4.293 27.578 22.078 1 84.19 107 LYS A O 1
ATOM 847 N N . LYS A 1 108 ? -4.594 26.484 20.141 1 81.94 108 LYS A N 1
ATOM 848 C CA . LYS A 1 108 ? -5.105 27.688 19.5 1 81.94 108 LYS A CA 1
ATOM 849 C C . LYS A 1 108 ? -6.504 28.016 20 1 81.94 108 LYS A C 1
ATOM 851 O O . LYS A 1 108 ? -6.875 29.203 20.078 1 81.94 108 LYS A O 1
ATOM 856 N N . LYS A 1 109 ? -7.234 27.094 20.297 1 78.81 109 LYS A N 1
ATOM 857 C CA . LYS A 1 109 ? -8.562 27.328 20.859 1 78.81 109 LYS A CA 1
ATOM 858 C C . LYS A 1 109 ? -8.461 27.922 22.266 1 78.81 109 LYS A C 1
ATOM 860 O O . LYS A 1 109 ? -9.219 28.828 22.625 1 78.81 109 LYS A O 1
ATOM 865 N N . SER A 1 110 ? -7.578 27.406 23.031 1 73.62 110 SER A N 1
ATOM 866 C CA . SER A 1 110 ? -7.414 27.875 24.406 1 73.62 110 SER A CA 1
ATOM 867 C C . SER A 1 110 ? -6.84 29.281 24.453 1 73.62 110 SER A C 1
ATOM 869 O O . SER A 1 110 ? -7.152 30.062 25.344 1 73.62 110 SER A O 1
ATOM 871 N N . SER A 1 111 ? -5.973 29.609 23.516 1 65.81 111 SER A N 1
ATOM 872 C CA . SER A 1 111 ? -5.418 30.969 23.5 1 65.81 111 SER A CA 1
ATOM 873 C C . SER A 1 111 ? -6.484 31.984 23.125 1 65.81 111 SER A C 1
ATOM 875 O O . SER A 1 111 ? -6.438 33.125 23.594 1 65.81 111 SER A O 1
ATOM 877 N N . ILE A 1 112 ? -7.402 31.625 22.344 1 60.69 112 ILE A N 1
ATOM 878 C CA . ILE A 1 112 ? -8.508 32.531 22.016 1 60.69 112 ILE A CA 1
ATOM 879 C C . ILE A 1 112 ? -9.391 32.719 23.234 1 60.69 112 ILE A C 1
ATOM 881 O O . ILE A 1 112 ? -9.828 33.844 23.531 1 60.69 112 ILE A O 1
ATOM 885 N N . LYS A 1 113 ? -9.68 31.641 24 1 61.72 113 LYS A N 1
ATOM 886 C CA . LYS A 1 113 ? -10.508 31.781 25.188 1 61.72 113 LYS A CA 1
ATOM 887 C C . LYS A 1 113 ? -9.812 32.625 26.25 1 61.72 113 LYS A C 1
ATOM 889 O O . LYS A 1 113 ? -10.461 33.406 26.969 1 61.72 113 LYS A O 1
ATOM 894 N N . GLU A 1 114 ? -8.555 32.469 26.391 1 58.47 114 GLU A N 1
ATOM 895 C CA . GLU A 1 114 ? -7.859 33.281 27.406 1 58.47 114 GLU A CA 1
ATOM 896 C C . GLU A 1 114 ? -7.828 34.75 27.016 1 58.47 114 GLU A C 1
ATOM 898 O O . GLU A 1 114 ? -7.832 35.625 27.875 1 58.47 114 GLU A O 1
ATOM 903 N N . GLN A 1 115 ? -7.832 35 25.797 1 53.12 115 GLN A N 1
ATOM 904 C CA . GLN A 1 115 ? -7.809 36.406 25.391 1 53.12 115 GLN A CA 1
ATOM 905 C C . GLN A 1 115 ? -9.203 37 25.453 1 53.12 115 GLN A C 1
ATOM 907 O O . GLN A 1 115 ? -9.367 38.219 25.266 1 53.12 115 GLN A O 1
ATOM 912 N N . GLU A 1 116 ? -10.25 36.25 25.547 1 54.44 116 GLU A N 1
ATOM 913 C CA . GLU A 1 116 ? -11.578 36.812 25.703 1 54.44 116 GLU A CA 1
ATOM 914 C C . GLU A 1 116 ? -11.695 37.594 27.016 1 54.44 116 GLU A C 1
ATOM 916 O O . GLU A 1 116 ? -11.367 37.062 28.078 1 54.44 116 GLU A O 1
ATOM 921 N N . PRO A 1 117 ? -11.758 38.938 27.062 1 55.44 117 PRO A N 1
ATOM 922 C CA . PRO A 1 117 ? -11.867 39.812 28.25 1 55.44 117 PRO A CA 1
ATOM 923 C C . PRO A 1 117 ? -12.836 39.25 29.297 1 55.44 117 PRO A C 1
ATOM 925 O O . PRO A 1 117 ? -13.82 38.594 28.938 1 55.44 117 PRO A O 1
ATOM 928 N N . PRO A 1 118 ? -12.391 38.969 30.531 1 52.91 118 PRO A N 1
ATOM 929 C CA . PRO A 1 118 ? -13.336 38.531 31.562 1 52.91 118 PRO A CA 1
ATOM 930 C C . PRO A 1 118 ? -14.672 39.281 31.484 1 52.91 118 PRO A C 1
ATOM 932 O O . PRO A 1 118 ? -14.703 40.469 31.141 1 52.91 118 PRO A O 1
ATOM 935 N N . VAL A 1 119 ? -15.711 38.688 31 1 52.47 119 VAL A N 1
ATOM 936 C CA . VAL A 1 119 ? -17.016 39.344 31.094 1 52.47 119 VAL A CA 1
ATOM 937 C C . VAL A 1 119 ? -17.109 40.125 32.406 1 52.47 119 VAL A C 1
ATOM 939 O O . VAL A 1 119 ? -16.859 39.594 33.469 1 52.47 119 VAL A O 1
ATOM 942 N N . GLN A 1 120 ? -16.781 41.375 32.406 1 49.81 120 GLN A N 1
ATOM 943 C CA . GLN A 1 120 ? -17.016 42.25 33.562 1 49.81 120 GLN A CA 1
ATOM 944 C C . GLN A 1 120 ? -18.359 41.938 34.219 1 49.81 120 GLN A C 1
ATOM 946 O O . GLN A 1 120 ? -19.375 41.812 33.531 1 49.81 120 GLN A O 1
ATOM 951 N N . PRO A 1 121 ? -18.312 41.312 35.344 1 51.06 121 PRO A N 1
ATOM 952 C CA . PRO A 1 121 ? -19.594 41.219 36.062 1 51.06 121 PRO A CA 1
ATOM 953 C C . PRO A 1 121 ? -20.438 42.469 35.938 1 51.06 121 PRO A C 1
ATOM 955 O O . PRO A 1 121 ? -19.906 43.594 36 1 51.06 121 PRO A O 1
ATOM 958 N N . GLU A 1 122 ? -21.281 42.562 34.938 1 47.16 122 GLU A N 1
ATOM 959 C CA . GLU A 1 122 ? -22.188 43.688 35 1 47.16 122 GLU A CA 1
ATOM 960 C C . GLU A 1 122 ? -22.641 43.969 36.438 1 47.16 122 GLU A C 1
ATOM 962 O O . GLU A 1 122 ? -23.25 43.094 37.062 1 47.16 122 GLU A O 1
ATOM 967 N N . ASN A 1 123 ? -21.938 44.719 37.188 1 38.5 123 ASN A N 1
ATOM 968 C CA . ASN A 1 123 ? -22.562 45.312 38.344 1 38.5 123 ASN A CA 1
ATOM 969 C C . ASN A 1 123 ? -23.812 46.125 37.969 1 38.5 123 ASN A C 1
ATOM 971 O O . ASN A 1 123 ? -23.781 46.906 37 1 38.5 123 ASN A O 1
ATOM 975 N N . MET B 1 1 ? -13.641 -45.281 -49.156 1 28.03 1 MET B N 1
ATOM 976 C CA . MET B 1 1 ? -12.562 -45.656 -48.25 1 28.03 1 MET B CA 1
ATOM 977 C C . MET B 1 1 ? -11.867 -44.406 -47.688 1 28.03 1 MET B C 1
ATOM 979 O O . MET B 1 1 ? -10.891 -43.938 -48.281 1 28.03 1 MET B O 1
ATOM 983 N N . MET B 1 2 ? -12.414 -43.344 -47.594 1 39.5 2 MET B N 1
ATOM 984 C CA . MET B 1 2 ? -12.172 -41.906 -47.531 1 39.5 2 MET B CA 1
ATOM 985 C C . MET B 1 2 ? -11.281 -41.562 -46.344 1 39.5 2 MET B C 1
ATOM 987 O O . MET B 1 2 ? -11.484 -42.062 -45.25 1 39.5 2 MET B O 1
ATOM 991 N N . SER B 1 3 ? -9.898 -41.312 -46.562 1 37.66 3 SER B N 1
ATOM 992 C CA . SER B 1 3 ? -8.781 -41.062 -45.656 1 37.66 3 SER B CA 1
ATOM 993 C C . SER B 1 3 ? -9.117 -39.969 -44.625 1 37.66 3 SER B C 1
ATOM 995 O O . SER B 1 3 ? -9.586 -38.875 -45.031 1 37.66 3 SER B O 1
ATOM 997 N N . SER B 1 4 ? -9.75 -40.219 -43.5 1 40.5 4 SER B N 1
ATOM 998 C CA . SER B 1 4 ? -10.133 -39.344 -42.406 1 40.5 4 SER B CA 1
ATOM 999 C C . SER B 1 4 ? -9.016 -38.344 -42.094 1 40.5 4 SER B C 1
ATOM 1001 O O . SER B 1 4 ? -7.91 -38.75 -41.719 1 40.5 4 SER B O 1
ATOM 1003 N N . SER B 1 5 ? -8.719 -37.312 -42.812 1 40.62 5 SER B N 1
ATOM 1004 C CA . SER B 1 5 ? -7.773 -36.219 -42.688 1 40.62 5 SER B CA 1
ATOM 1005 C C . SER B 1 5 ? -7.648 -35.75 -41.25 1 40.62 5 SER B C 1
ATOM 1007 O O . SER B 1 5 ? -8.641 -35.375 -40.625 1 40.62 5 SER B O 1
ATOM 1009 N N . ALA B 1 6 ? -6.859 -36.406 -40.469 1 41.78 6 ALA B N 1
ATOM 1010 C CA . ALA B 1 6 ? -6.453 -36.25 -39.062 1 41.78 6 ALA B CA 1
ATOM 1011 C C . ALA B 1 6 ? -6.184 -34.812 -38.719 1 41.78 6 ALA B C 1
ATOM 1013 O O . ALA B 1 6 ? -5.23 -34.188 -39.219 1 41.78 6 ALA B O 1
ATOM 1014 N N . GLY B 1 7 ? -7.09 -33.875 -38.969 1 36.47 7 GLY B N 1
ATOM 1015 C CA . GLY B 1 7 ? -7.082 -32.438 -38.625 1 36.47 7 GLY B CA 1
ATOM 1016 C C . GLY B 1 7 ? -6.184 -32.125 -37.469 1 36.47 7 GLY B C 1
ATOM 1017 O O . GLY B 1 7 ? -6.285 -32.75 -36.406 1 36.47 7 GLY B O 1
ATOM 1018 N N . GLY B 1 8 ? -4.934 -31.828 -37.719 1 35.22 8 GLY B N 1
ATOM 1019 C CA . GLY B 1 8 ? -3.807 -31.484 -36.844 1 35.22 8 GLY B CA 1
ATOM 1020 C C . GLY B 1 8 ? -4.195 -30.625 -35.656 1 35.22 8 GLY B C 1
ATOM 1021 O O . GLY B 1 8 ? -4.586 -29.469 -35.844 1 35.22 8 GLY B O 1
ATOM 1022 N N . GLU B 1 9 ? -5.105 -31.031 -34.75 1 38.34 9 GLU B N 1
ATOM 1023 C CA . GLU B 1 9 ? -5.547 -30.422 -33.5 1 38.34 9 GLU B CA 1
ATOM 1024 C C . GLU B 1 9 ? -4.441 -29.578 -32.875 1 38.34 9 GLU B C 1
ATOM 1026 O O . GLU B 1 9 ? -3.326 -30.062 -32.688 1 38.34 9 GLU B O 1
ATOM 1031 N N . VAL B 1 10 ? -4.086 -28.391 -33.438 1 41.56 10 VAL B N 1
ATOM 1032 C CA . VAL B 1 10 ? -3.092 -27.469 -32.906 1 41.56 10 VAL B CA 1
ATOM 1033 C C . VAL B 1 10 ? -2.982 -27.688 -31.391 1 41.56 10 VAL B C 1
ATOM 1035 O O . VAL B 1 10 ? -3.939 -27.438 -30.641 1 41.56 10 VAL B O 1
ATOM 1038 N N . SER B 1 11 ? -2.545 -28.734 -30.703 1 42.12 11 SER B N 1
ATOM 1039 C CA . SER B 1 11 ? -2.111 -29.172 -29.375 1 42.12 11 SER B CA 1
ATOM 1040 C C . SER B 1 11 ? -1.483 -28.047 -28.578 1 42.12 11 SER B C 1
ATOM 1042 O O . SER B 1 11 ? -0.269 -27.844 -28.641 1 42.12 11 SER B O 1
ATOM 1044 N N . ILE B 1 12 ? -1.569 -26.703 -28.812 1 47.84 12 ILE B N 1
ATOM 1045 C CA . ILE B 1 12 ? -1.116 -25.672 -27.859 1 47.84 12 ILE B CA 1
ATOM 1046 C C . ILE B 1 12 ? -1.176 -26.234 -26.438 1 47.84 12 ILE B C 1
ATOM 1048 O O . ILE B 1 12 ? -2.252 -26.578 -25.953 1 47.84 12 ILE B O 1
ATOM 1052 N N . ASN B 1 13 ? -0.07 -27.016 -25.922 1 58.31 13 ASN B N 1
ATOM 1053 C CA . ASN B 1 13 ? 0.065 -27.734 -24.656 1 58.31 13 ASN B CA 1
ATOM 1054 C C . ASN B 1 13 ? -0.547 -26.969 -23.5 1 58.31 13 ASN B C 1
ATOM 1056 O O . ASN B 1 13 ? -0.281 -25.766 -23.344 1 58.31 13 ASN B O 1
ATOM 1060 N N . SER B 1 14 ? -1.808 -27.375 -23.094 1 68.38 14 SER B N 1
ATOM 1061 C CA . SER B 1 14 ? -2.496 -26.906 -21.891 1 68.38 14 SER B CA 1
ATOM 1062 C C . SER B 1 14 ? -1.511 -26.328 -20.875 1 68.38 14 SER B C 1
ATOM 1064 O O . SER B 1 14 ? -1.767 -25.281 -20.281 1 68.38 14 SER B O 1
ATOM 1066 N N . GLY B 1 15 ? -0.333 -26.953 -21 1 72.75 15 GLY B N 1
ATOM 1067 C CA . GLY B 1 15 ? 0.706 -26.484 -20.094 1 72.75 15 GLY B CA 1
ATOM 1068 C C . GLY B 1 15 ? 1.279 -25.141 -20.469 1 72.75 15 GLY B C 1
ATOM 1069 O O . GLY B 1 15 ? 1.47 -24.281 -19.609 1 72.75 15 GLY B O 1
ATOM 1070 N N . ASP B 1 16 ? 1.477 -24.984 -21.812 1 78.19 16 ASP B N 1
ATOM 1071 C CA . ASP B 1 16 ? 2.035 -23.719 -22.297 1 78.19 16 ASP B CA 1
ATOM 1072 C C . ASP B 1 16 ? 1.064 -22.562 -22.047 1 78.19 16 ASP B C 1
ATOM 1074 O O . ASP B 1 16 ? 1.479 -21.469 -21.688 1 78.19 16 ASP B O 1
ATOM 1078 N N . LEU B 1 17 ? -0.153 -22.906 -22.344 1 80.31 17 LEU B N 1
ATOM 1079 C CA . LEU B 1 17 ? -1.177 -21.891 -22.109 1 80.31 17 LEU B CA 1
ATOM 1080 C C . LEU B 1 17 ? -1.26 -21.531 -20.625 1 80.31 17 LEU B C 1
ATOM 1082 O O . LEU B 1 17 ? -1.385 -20.359 -20.281 1 80.31 17 LEU B O 1
ATOM 1086 N N . LEU B 1 18 ? -1.184 -22.484 -19.828 1 80.19 18 LEU B N 1
ATOM 1087 C CA . LEU B 1 18 ? -1.22 -22.281 -18.391 1 80.19 18 LEU B CA 1
ATOM 1088 C C . LEU B 1 18 ? -0.005 -21.484 -17.922 1 80.19 18 LEU B C 1
ATOM 1090 O O . LEU B 1 18 ? -0.14 -20.531 -17.156 1 80.19 18 LEU B O 1
ATOM 1094 N N . LEU B 1 19 ? 1.085 -21.828 -18.547 1 84.75 19 LEU B N 1
ATOM 1095 C CA . LEU B 1 19 ? 2.312 -21.141 -18.172 1 84.75 19 LEU B CA 1
ATOM 1096 C C . LEU B 1 19 ? 2.301 -19.703 -18.672 1 84.75 19 LEU B C 1
ATOM 1098 O O . LEU B 1 19 ? 2.828 -18.797 -18.016 1 84.75 19 LEU B O 1
ATOM 1102 N N . GLY B 1 20 ? 1.703 -19.547 -19.812 1 88.12 20 GLY B N 1
ATOM 1103 C CA . GLY B 1 20 ? 1.537 -18.203 -20.344 1 88.12 20 GLY B CA 1
ATOM 1104 C C . GLY B 1 20 ? 0.671 -17.312 -19.469 1 88.12 20 GLY B C 1
ATOM 1105 O O . GLY B 1 20 ? 1.012 -16.156 -19.219 1 88.12 20 GLY B O 1
ATOM 1106 N N . THR B 1 21 ? -0.399 -17.844 -18.969 1 86.69 21 THR B N 1
ATOM 1107 C CA . THR B 1 21 ? -1.306 -17.125 -18.078 1 86.69 21 THR B CA 1
ATOM 1108 C C . THR B 1 21 ? -0.613 -16.781 -16.766 1 86.69 21 THR B C 1
ATOM 1110 O O . THR B 1 21 ? -0.735 -15.656 -16.266 1 86.69 21 THR B O 1
ATOM 1113 N N . LEU B 1 22 ? 0.123 -17.719 -16.312 1 87.38 22 LEU B N 1
ATOM 1114 C CA . LEU B 1 22 ? 0.856 -17.5 -15.062 1 87.38 22 LEU B CA 1
ATOM 1115 C C . LEU B 1 22 ? 1.874 -16.375 -15.234 1 87.38 22 LEU B C 1
ATOM 1117 O O . LEU B 1 22 ? 1.99 -15.5 -14.375 1 87.38 22 LEU B O 1
ATOM 1121 N N . SER B 1 23 ? 2.539 -16.469 -16.359 1 90.69 23 SER B N 1
ATOM 1122 C CA . SER B 1 23 ? 3.537 -15.445 -16.656 1 90.69 23 SER B CA 1
ATOM 1123 C C . SER B 1 23 ? 2.906 -14.062 -16.734 1 90.69 23 SER B C 1
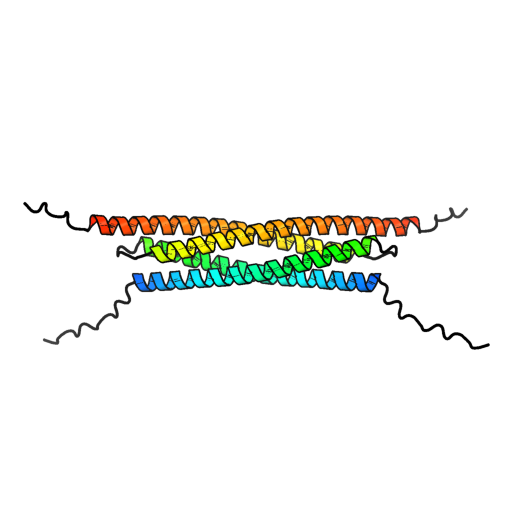ATOM 1125 O O . SER B 1 23 ? 3.434 -13.102 -16.172 1 90.69 23 SER B O 1
ATOM 1127 N N . LYS B 1 24 ? 1.83 -13.992 -17.344 1 91.81 24 LYS B N 1
ATOM 1128 C CA . LYS B 1 24 ? 1.108 -12.727 -17.484 1 91.81 24 LYS B CA 1
ATOM 1129 C C . LYS B 1 24 ? 0.65 -12.203 -16.125 1 91.81 24 LYS B C 1
ATOM 1131 O O . LYS B 1 24 ? 0.756 -11.008 -15.844 1 91.81 24 LYS B O 1
ATOM 1136 N N . SER B 1 25 ? 0.135 -13.07 -15.336 1 90.38 25 SER B N 1
ATOM 1137 C CA . SER B 1 25 ? -0.349 -12.68 -14.016 1 90.38 25 SER B CA 1
ATOM 1138 C C . SER B 1 25 ? 0.79 -12.172 -13.141 1 90.38 25 SER B C 1
ATOM 1140 O O . SER B 1 25 ? 0.636 -11.18 -12.43 1 90.38 25 SER B O 1
ATOM 1142 N N . ILE B 1 26 ? 1.924 -12.812 -13.203 1 93.5 26 ILE B N 1
ATOM 1143 C CA . ILE B 1 26 ? 3.074 -12.398 -12.414 1 93.5 26 ILE B CA 1
ATOM 1144 C C . ILE B 1 26 ? 3.559 -11.023 -12.883 1 93.5 26 ILE B C 1
ATOM 1146 O O . ILE B 1 26 ? 3.879 -10.156 -12.062 1 93.5 26 ILE B O 1
ATOM 1150 N N . THR B 1 27 ? 3.596 -10.859 -14.172 1 94.38 27 THR B N 1
ATOM 1151 C CA . THR B 1 27 ? 4.023 -9.594 -14.742 1 94.38 27 THR B CA 1
ATOM 1152 C C . THR B 1 27 ? 3.1 -8.461 -14.297 1 94.38 27 THR B C 1
ATOM 1154 O O . THR B 1 27 ? 3.566 -7.387 -13.906 1 94.38 27 THR B O 1
ATOM 1157 N N . LYS B 1 28 ? 1.882 -8.742 -14.305 1 93.62 28 LYS B N 1
ATOM 1158 C CA . LYS B 1 28 ? 0.902 -7.758 -13.859 1 93.62 28 LYS B CA 1
ATOM 1159 C C . LYS B 1 28 ? 1.093 -7.426 -12.383 1 93.62 28 LYS B C 1
ATOM 1161 O O . LYS B 1 28 ? 1.028 -6.258 -11.984 1 93.62 28 LYS B O 1
ATOM 1166 N N . LEU B 1 29 ? 1.282 -8.398 -11.641 1 92.69 29 LEU B N 1
ATOM 1167 C CA . LEU B 1 29 ? 1.542 -8.219 -10.219 1 92.69 29 LEU B CA 1
ATOM 1168 C C . LEU B 1 29 ? 2.752 -7.32 -9.992 1 92.69 29 LEU B C 1
ATOM 1170 O O . LEU B 1 29 ? 2.701 -6.391 -9.18 1 92.69 29 LEU B O 1
ATOM 1174 N N . GLU B 1 30 ? 3.746 -7.57 -10.742 1 93.38 30 GLU B N 1
ATOM 1175 C CA . GLU B 1 30 ? 4.977 -6.793 -10.617 1 93.38 30 GLU B CA 1
ATOM 1176 C C . GLU B 1 30 ? 4.742 -5.328 -10.984 1 93.38 30 GLU B C 1
ATOM 1178 O O . GLU B 1 30 ? 5.27 -4.43 -10.32 1 93.38 30 GLU B O 1
ATOM 1183 N N . GLN B 1 31 ? 3.998 -5.125 -11.992 1 94.44 31 GLN B N 1
ATOM 1184 C CA . GLN B 1 31 ? 3.654 -3.771 -12.406 1 94.44 31 GLN B CA 1
ATOM 1185 C C . GLN B 1 31 ? 2.873 -3.039 -11.32 1 94.44 31 GLN B C 1
ATOM 1187 O O . GLN B 1 31 ? 3.131 -1.864 -11.047 1 94.44 31 GLN B O 1
ATOM 1192 N N . GLN B 1 32 ? 1.995 -3.77 -10.742 1 91.62 32 GLN B N 1
ATOM 1193 C CA . GLN B 1 32 ? 1.174 -3.178 -9.688 1 91.62 32 GLN B CA 1
ATOM 1194 C C . GLN B 1 32 ? 2.01 -2.857 -8.453 1 91.62 32 GLN B C 1
ATOM 1196 O O . GLN B 1 32 ? 1.797 -1.832 -7.801 1 91.62 32 GLN B O 1
ATOM 1201 N N . ILE B 1 33 ? 2.914 -3.674 -8.133 1 92.69 33 ILE B N 1
ATOM 1202 C CA . ILE B 1 33 ? 3.805 -3.438 -7.004 1 92.69 33 ILE B CA 1
ATOM 1203 C C . ILE B 1 33 ? 4.613 -2.164 -7.242 1 92.69 33 ILE B C 1
ATOM 1205 O O . ILE B 1 33 ? 4.734 -1.322 -6.348 1 92.69 33 ILE B O 1
ATOM 1209 N N . LEU B 1 34 ? 5.094 -2.043 -8.461 1 93.25 34 LEU B N 1
ATOM 1210 C CA . LEU B 1 34 ? 5.875 -0.863 -8.82 1 93.25 34 LEU B CA 1
ATOM 1211 C C . LEU B 1 34 ? 5.035 0.403 -8.695 1 93.25 34 LEU B C 1
ATOM 1213 O O . LEU B 1 34 ? 5.508 1.414 -8.164 1 93.25 34 LEU B O 1
ATOM 1217 N N . ALA B 1 35 ? 3.828 0.339 -9.18 1 91.25 35 ALA B N 1
ATOM 1218 C CA . ALA B 1 35 ? 2.918 1.477 -9.078 1 91.25 35 ALA B CA 1
ATOM 1219 C C . ALA B 1 35 ? 2.666 1.845 -7.621 1 91.25 35 ALA B C 1
ATOM 1221 O O . ALA B 1 35 ? 2.654 3.025 -7.266 1 91.25 35 ALA B O 1
ATOM 1222 N N . THR B 1 36 ? 2.502 0.832 -6.797 1 89.25 36 THR B N 1
ATOM 1223 C CA . THR B 1 36 ? 2.258 1.054 -5.379 1 89.25 36 THR B CA 1
ATOM 1224 C C . THR B 1 36 ? 3.484 1.667 -4.707 1 89.25 36 THR B C 1
ATOM 1226 O O . THR B 1 36 ? 3.359 2.584 -3.895 1 89.25 36 THR B O 1
ATOM 1229 N N . GLN B 1 37 ? 4.621 1.22 -5.094 1 91.62 37 GLN B N 1
ATOM 1230 C CA . GLN B 1 37 ? 5.855 1.771 -4.547 1 91.62 37 GLN B CA 1
ATOM 1231 C C . GLN B 1 37 ? 5.996 3.252 -4.883 1 91.62 37 GLN B C 1
ATOM 1233 O O . GLN B 1 37 ? 6.422 4.047 -4.047 1 91.62 37 GLN B O 1
ATOM 1238 N N . GLN B 1 38 ? 5.664 3.57 -6.039 1 92.44 38 GLN B N 1
ATOM 1239 C CA . GLN B 1 38 ? 5.715 4.969 -6.453 1 92.44 38 GLN B CA 1
ATOM 1240 C C . GLN B 1 38 ? 4.711 5.812 -5.672 1 92.44 38 GLN B C 1
ATOM 1242 O O . GLN B 1 38 ? 5.035 6.914 -5.23 1 92.44 38 GLN B O 1
ATOM 1247 N N . SER B 1 39 ? 3.562 5.25 -5.516 1 89.25 39 SER B N 1
ATOM 1248 C CA . SER B 1 39 ? 2.539 5.934 -4.73 1 89.25 39 SER B CA 1
ATOM 1249 C C . SER B 1 39 ? 2.98 6.113 -3.281 1 89.25 39 SER B C 1
ATOM 1251 O O . SER B 1 39 ? 2.768 7.172 -2.688 1 89.25 39 SER B O 1
ATOM 1253 N N . GLN B 1 40 ? 3.654 5.113 -2.715 1 89.81 40 GLN B N 1
ATOM 1254 C CA . GLN B 1 40 ? 4.113 5.168 -1.331 1 89.81 40 GLN B CA 1
ATOM 1255 C C . GLN B 1 40 ? 5.188 6.234 -1.149 1 89.81 40 GLN B C 1
ATOM 1257 O O . GLN B 1 40 ? 5.223 6.922 -0.127 1 89.81 40 GLN B O 1
ATOM 1262 N N . LYS B 1 41 ? 6.004 6.352 -2.137 1 93.19 41 LYS B N 1
ATOM 1263 C CA . LYS B 1 41 ? 7.035 7.383 -2.086 1 93.19 41 LYS B CA 1
ATOM 1264 C C . LYS B 1 41 ? 6.414 8.773 -2.039 1 93.19 41 LYS B C 1
ATOM 1266 O O . LYS B 1 41 ? 6.82 9.617 -1.234 1 93.19 41 LYS B O 1
ATOM 1271 N N . LYS B 1 42 ? 5.461 8.977 -2.867 1 91.69 42 LYS B N 1
ATOM 1272 C CA . LYS B 1 42 ? 4.758 10.258 -2.9 1 91.69 42 LYS B CA 1
ATOM 1273 C C . LYS B 1 42 ? 4.039 10.523 -1.579 1 91.69 42 LYS B C 1
ATOM 1275 O O . LYS B 1 42 ? 4.098 11.633 -1.047 1 91.69 42 LYS B O 1
ATOM 1280 N N . LEU B 1 43 ? 3.426 9.492 -1.073 1 89.56 43 LEU B N 1
ATOM 1281 C CA . LEU B 1 43 ? 2.717 9.609 0.197 1 89.56 43 LEU B CA 1
ATOM 1282 C C . LEU B 1 43 ? 3.676 10 1.317 1 89.56 43 LEU B C 1
ATOM 1284 O O . LEU B 1 43 ? 3.354 10.859 2.143 1 89.56 43 LEU B O 1
ATOM 1288 N N . ASN B 1 44 ? 4.801 9.406 1.3 1 92.06 44 ASN B N 1
ATOM 1289 C CA . ASN B 1 44 ? 5.812 9.719 2.305 1 92.06 44 ASN B CA 1
ATOM 1290 C C . ASN B 1 44 ? 6.25 11.18 2.229 1 92.06 44 ASN B C 1
ATOM 1292 O O . ASN B 1 44 ? 6.375 11.844 3.254 1 92.06 44 ASN B O 1
ATOM 1296 N N . SER B 1 45 ? 6.449 11.617 1.056 1 93.06 45 SER B N 1
ATOM 1297 C CA . SER B 1 45 ? 6.828 13.008 0.854 1 93.06 45 SER B CA 1
ATOM 1298 C C . SER B 1 45 ? 5.734 13.953 1.34 1 93.06 45 SER B C 1
ATOM 1300 O O . SER B 1 45 ? 6.023 14.977 1.96 1 93.06 45 SER B O 1
ATOM 1302 N N . ASP B 1 46 ? 4.535 13.586 1.08 1 90 46 ASP B N 1
ATOM 1303 C CA . ASP B 1 46 ? 3.412 14.414 1.508 1 90 46 ASP B CA 1
ATOM 1304 C C . ASP B 1 46 ? 3.307 14.453 3.031 1 90 46 ASP B C 1
ATOM 1306 O O . ASP B 1 46 ? 3.012 15.492 3.611 1 90 46 ASP B O 1
ATOM 1310 N N . CYS B 1 47 ? 3.525 13.398 3.672 1 92.62 47 CYS B N 1
ATOM 1311 C CA . CYS B 1 47 ? 3.535 13.367 5.129 1 92.62 47 CYS B CA 1
ATOM 1312 C C . CYS B 1 47 ? 4.629 14.266 5.688 1 92.62 47 CYS B C 1
ATOM 1314 O O . CYS B 1 47 ? 4.426 14.953 6.691 1 92.62 47 CYS B O 1
ATOM 1316 N N . GLU B 1 48 ? 5.781 14.273 5.035 1 93.56 48 GLU B N 1
ATOM 1317 C CA . GLU B 1 48 ? 6.879 15.141 5.449 1 93.56 48 GLU B CA 1
ATOM 1318 C C . GLU B 1 48 ? 6.5 16.609 5.32 1 93.56 48 GLU B C 1
ATOM 1320 O O . GLU B 1 48 ? 6.801 17.422 6.207 1 93.56 48 GLU B O 1
ATOM 1325 N N . ILE B 1 49 ? 5.871 16.953 4.266 1 92.06 49 ILE B N 1
ATOM 1326 C CA . ILE B 1 49 ? 5.41 18.312 4.035 1 92.06 49 ILE B CA 1
ATOM 1327 C C . ILE B 1 49 ? 4.414 18.703 5.121 1 92.06 49 ILE B C 1
ATOM 1329 O O . ILE B 1 49 ? 4.508 19.797 5.691 1 92.06 49 ILE B O 1
ATOM 1333 N N . MET B 1 50 ? 3.516 17.844 5.43 1 90.25 50 MET B N 1
ATOM 1334 C CA . MET B 1 50 ? 2.527 18.109 6.469 1 90.25 50 MET B CA 1
ATOM 1335 C C . MET B 1 50 ? 3.201 18.297 7.824 1 90.25 50 MET B C 1
ATOM 1337 O O . MET B 1 50 ? 2.807 19.172 8.594 1 90.25 50 MET B O 1
ATOM 1341 N N . ALA B 1 51 ? 4.191 17.469 8.086 1 92.81 51 ALA B N 1
ATOM 1342 C CA . ALA B 1 51 ? 4.922 17.594 9.344 1 92.81 51 ALA B CA 1
ATOM 1343 C C . ALA B 1 51 ? 5.609 18.953 9.461 1 92.81 51 ALA B C 1
ATOM 1345 O O . ALA B 1 51 ? 5.578 19.578 10.516 1 92.81 51 ALA B O 1
ATOM 1346 N N . GLU B 1 52 ? 6.223 19.359 8.398 1 91.44 52 GLU B N 1
ATOM 1347 C CA . GLU B 1 52 ? 6.883 20.672 8.367 1 91.44 52 GLU B CA 1
ATOM 1348 C C . GLU B 1 52 ? 5.883 21.797 8.594 1 91.44 52 GLU B C 1
ATOM 1350 O O . GLU B 1 52 ? 6.148 22.719 9.359 1 91.44 52 GLU B O 1
ATOM 1355 N N . TYR B 1 53 ? 4.777 21.688 8.016 1 85.88 53 TYR B N 1
ATOM 1356 C CA . TYR B 1 53 ? 3.719 22.672 8.18 1 85.88 53 TYR B CA 1
ATOM 1357 C C . TYR B 1 53 ? 3.264 22.766 9.633 1 85.88 53 TYR B C 1
ATOM 1359 O O . TYR B 1 53 ? 3.117 23.844 10.18 1 85.88 53 TYR B O 1
ATOM 1367 N N . LEU B 1 54 ? 2.975 21.719 10.195 1 87.25 54 LEU B N 1
ATOM 1368 C CA . LEU B 1 54 ? 2.484 21.703 11.57 1 87.25 54 LEU B CA 1
ATOM 1369 C C . LEU B 1 54 ? 3.52 22.281 12.523 1 87.25 54 LEU B C 1
ATOM 1371 O O . LEU B 1 54 ? 3.164 22.922 13.516 1 87.25 54 LEU B O 1
ATOM 1375 N N . ARG B 1 55 ? 4.789 22.078 12.227 1 88.44 55 ARG B N 1
ATOM 1376 C CA . ARG B 1 55 ? 5.852 22.719 13 1 88.44 55 ARG B CA 1
ATOM 1377 C C . ARG B 1 55 ? 5.785 24.234 12.883 1 88.44 55 ARG B C 1
ATOM 1379 O O . ARG B 1 55 ? 5.867 24.938 13.891 1 88.44 55 ARG B O 1
ATOM 1386 N N . ASP B 1 56 ? 5.598 24.75 11.695 1 86.38 56 ASP B N 1
ATOM 1387 C CA . ASP B 1 56 ? 5.484 26.172 11.445 1 86.38 56 ASP B CA 1
ATOM 1388 C C . ASP B 1 56 ? 4.262 26.766 12.141 1 86.38 56 ASP B C 1
ATOM 1390 O O . ASP B 1 56 ? 4.316 27.875 12.68 1 86.38 56 ASP B O 1
ATOM 1394 N N . LEU B 1 57 ? 3.227 25.984 12.086 1 83.44 57 LEU B N 1
ATOM 1395 C CA . LEU B 1 57 ? 1.979 26.422 12.703 1 83.44 57 LEU B CA 1
ATOM 1396 C C . LEU B 1 57 ? 2.139 26.562 14.211 1 83.44 57 LEU B C 1
ATOM 1398 O O . LEU B 1 57 ? 1.557 27.469 14.812 1 83.44 57 LEU B O 1
ATOM 1402 N N . SER B 1 58 ? 2.861 25.719 14.758 1 83.19 58 SER B N 1
ATOM 1403 C CA . SER B 1 58 ? 3.084 25.766 16.203 1 83.19 58 SER B CA 1
ATOM 1404 C C . SER B 1 58 ? 3.775 27.062 16.609 1 83.19 58 SER B C 1
ATOM 1406 O O . SER B 1 58 ? 3.607 27.547 17.734 1 83.19 58 SER B O 1
ATOM 1408 N N . GLU B 1 59 ? 4.48 27.703 15.711 1 81.88 59 GLU B N 1
ATOM 1409 C CA . GLU B 1 59 ? 5.207 28.938 15.977 1 81.88 59 GLU B CA 1
ATOM 1410 C C . GLU B 1 59 ? 4.344 30.156 15.656 1 81.88 59 GLU B C 1
ATOM 1412 O O . GLU B 1 59 ? 4.656 31.266 16.094 1 81.88 59 GLU B O 1
ATOM 1417 N N . TYR B 1 60 ? 3.359 29.891 14.891 1 75.56 60 TYR B N 1
ATOM 1418 C CA . TYR B 1 60 ? 2.457 30.969 14.5 1 75.56 60 TYR B CA 1
ATOM 1419 C C . TYR B 1 60 ? 1.479 31.297 15.617 1 75.56 60 TYR B C 1
ATOM 1421 O O . TYR B 1 60 ? 0.707 30.438 16.047 1 75.56 60 TYR B O 1
ATOM 1429 N N . LYS B 1 61 ? 1.509 32.406 16.219 1 74.06 61 LYS B N 1
ATOM 1430 C CA . LYS B 1 61 ? 0.776 32.812 17.422 1 74.06 61 LYS B CA 1
ATOM 1431 C C . LYS B 1 61 ? -0.658 33.219 17.094 1 74.06 61 LYS B C 1
ATOM 1433 O O . LYS B 1 61 ? -1.535 33.188 17.953 1 74.06 61 LYS B O 1
ATOM 1438 N N . GLN B 1 62 ? -0.995 33.438 15.891 1 75.19 62 GLN B N 1
ATOM 1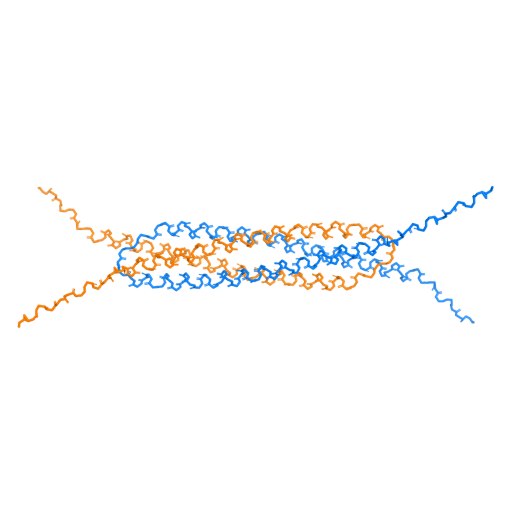439 C CA . GLN B 1 62 ? -2.338 33.906 15.555 1 75.19 62 GLN B CA 1
ATOM 1440 C C . GLN B 1 62 ? -3.324 32.75 15.523 1 75.19 62 GLN B C 1
ATOM 1442 O O . GLN B 1 62 ? -2.961 31.625 15.156 1 75.19 62 GLN B O 1
ATOM 1447 N N . PRO B 1 63 ? -4.48 33 15.945 1 75.81 63 PRO B N 1
ATOM 1448 C CA . PRO B 1 63 ? -5.531 31.984 15.938 1 75.81 63 PRO B CA 1
ATOM 1449 C C . PRO B 1 63 ? -5.859 31.484 14.531 1 75.81 63 PRO B C 1
ATOM 1451 O O . PRO B 1 63 ? -5.922 32.281 13.594 1 75.81 63 PRO B O 1
ATOM 1454 N N . VAL B 1 64 ? -5.691 30.203 14.305 1 79.19 64 VAL B N 1
ATOM 1455 C CA . VAL B 1 64 ? -6.059 29.578 13.047 1 79.19 64 VAL B CA 1
ATOM 1456 C C . VAL B 1 64 ? -7.062 28.453 13.305 1 79.19 64 VAL B C 1
ATOM 1458 O O . VAL B 1 64 ? -6.938 27.703 14.281 1 79.19 64 VAL B O 1
ATOM 1461 N N . ASP B 1 65 ? -8.141 28.5 12.5 1 82.88 65 ASP B N 1
ATOM 1462 C CA . ASP B 1 65 ? -9.125 27.438 12.633 1 82.88 65 ASP B CA 1
ATOM 1463 C C . ASP B 1 65 ? -8.625 26.156 11.961 1 82.88 65 ASP B C 1
ATOM 1465 O O . ASP B 1 65 ? -8.727 26 10.742 1 82.88 65 ASP B O 1
ATOM 1469 N N . LEU B 1 66 ? -8.234 25.266 12.758 1 88.19 66 LEU B N 1
ATOM 1470 C CA . LEU B 1 66 ? -7.637 24.031 12.273 1 88.19 66 LEU B CA 1
ATOM 1471 C C . LEU B 1 66 ? -8.664 22.891 12.242 1 88.19 66 LEU B C 1
ATOM 1473 O O . LEU B 1 66 ? -8.406 21.844 11.664 1 88.19 66 LEU B O 1
ATOM 1477 N N . LEU B 1 67 ? -9.852 23.109 12.742 1 88.19 67 LEU B N 1
ATOM 1478 C CA . LEU B 1 67 ? -10.828 22.062 13 1 88.19 67 LEU B CA 1
ATOM 1479 C C . LEU B 1 67 ? -11.18 21.328 11.711 1 88.19 67 LEU B C 1
ATOM 1481 O O . LEU B 1 67 ? -11.164 20.094 11.672 1 88.19 67 LEU B O 1
ATOM 1485 N N . PRO B 1 68 ? -11.352 21.984 10.602 1 90.31 68 PRO B N 1
ATOM 1486 C CA . PRO B 1 68 ? -11.68 21.266 9.375 1 90.31 68 PRO B CA 1
ATOM 1487 C C . PRO B 1 68 ? -10.539 20.375 8.891 1 90.31 68 PRO B C 1
ATOM 1489 O O . PRO B 1 68 ? -10.789 19.281 8.352 1 90.31 68 PRO B O 1
ATOM 1492 N N . TYR B 1 69 ? -9.43 20.766 9.141 1 89 69 TYR B N 1
ATOM 1493 C CA . TYR B 1 69 ? -8.266 20.031 8.656 1 89 69 TYR B CA 1
ATOM 1494 C C . TYR B 1 69 ? -7.977 18.828 9.539 1 89 69 TYR B C 1
ATOM 1496 O O . TYR B 1 69 ? -7.457 17.812 9.062 1 89 69 TYR B O 1
ATOM 1504 N N . VAL B 1 70 ? -8.312 18.984 10.789 1 91.06 70 VAL B N 1
ATOM 1505 C CA . VAL B 1 70 ? -8.18 17.859 11.703 1 91.06 70 VAL B CA 1
ATOM 1506 C C . VAL B 1 70 ? -9.055 16.703 11.234 1 91.06 70 VAL B C 1
ATOM 1508 O O . VAL B 1 70 ? -8.602 15.555 11.188 1 91.06 70 VAL B O 1
ATOM 1511 N N . GLY B 1 71 ? -10.258 17.031 10.883 1 93.25 71 GLY B N 1
ATOM 1512 C CA . GLY B 1 71 ? -11.172 16.016 10.383 1 93.25 71 GLY B CA 1
ATOM 1513 C C . GLY B 1 71 ? -10.695 15.352 9.102 1 93.25 71 GLY B C 1
ATOM 1514 O O . GLY B 1 71 ? -10.758 14.133 8.969 1 93.25 71 GLY B O 1
ATOM 1515 N N . LYS B 1 72 ? -10.211 16.156 8.219 1 93.06 72 LYS B N 1
ATOM 1516 C CA . LYS B 1 72 ? -9.719 15.625 6.953 1 93.06 72 LYS B CA 1
ATOM 1517 C C . LYS B 1 72 ? -8.516 14.711 7.164 1 93.06 72 LYS B C 1
ATOM 1519 O O . LYS B 1 72 ? -8.422 13.648 6.539 1 93.06 72 LYS B O 1
ATOM 1524 N N . LEU B 1 73 ? -7.688 15.102 8.047 1 92.56 73 LEU B N 1
ATOM 1525 C CA . LEU B 1 73 ? -6.52 14.281 8.352 1 92.56 73 LEU B CA 1
ATOM 1526 C C . LEU B 1 73 ? -6.93 12.969 9.016 1 92.56 73 LEU B C 1
ATOM 1528 O O . LEU B 1 73 ? -6.367 11.914 8.719 1 92.56 73 LEU B O 1
ATOM 1532 N N . ASN B 1 74 ? -7.879 13.047 9.836 1 94.5 74 ASN B N 1
ATOM 1533 C CA . ASN B 1 74 ? -8.398 11.844 10.469 1 94.5 74 ASN B CA 1
ATOM 1534 C C . ASN B 1 74 ? -8.977 10.867 9.445 1 94.5 74 ASN B C 1
ATOM 1536 O O . ASN B 1 74 ? -8.695 9.672 9.492 1 94.5 74 ASN B O 1
ATOM 1540 N N . ASP B 1 75 ? -9.68 11.422 8.531 1 95.25 75 ASP B N 1
ATOM 1541 C CA . ASP B 1 75 ? -10.242 10.602 7.465 1 95.25 75 ASP B CA 1
ATOM 1542 C C . ASP B 1 75 ? -9.133 9.93 6.652 1 95.25 75 ASP B C 1
ATOM 1544 O O . ASP B 1 75 ? -9.234 8.75 6.324 1 95.25 75 ASP B O 1
ATOM 1548 N N . SER B 1 76 ? -8.156 10.719 6.371 1 94.25 76 SER B N 1
ATOM 1549 C CA . SER B 1 76 ? -7.031 10.18 5.609 1 94.25 76 SER B CA 1
ATOM 1550 C C . SER B 1 76 ? -6.348 9.047 6.367 1 94.25 76 SER B C 1
ATOM 1552 O O . SER B 1 76 ? -5.984 8.031 5.773 1 94.25 76 SER B O 1
ATOM 1554 N N . THR B 1 77 ? -6.18 9.219 7.676 1 94.5 77 THR B N 1
ATOM 1555 C CA . THR B 1 77 ? -5.543 8.203 8.508 1 94.5 77 THR B CA 1
ATOM 1556 C C . THR B 1 77 ? -6.352 6.906 8.484 1 94.5 77 THR B C 1
ATOM 1558 O O . THR B 1 77 ? -5.785 5.816 8.367 1 94.5 77 THR B O 1
ATOM 1561 N N . ILE B 1 78 ? -7.598 7.012 8.469 1 96 78 ILE B N 1
ATOM 1562 C CA . ILE B 1 78 ? -8.484 5.855 8.438 1 96 78 ILE B CA 1
ATOM 1563 C C . ILE B 1 78 ? -8.359 5.137 7.098 1 96 78 ILE B C 1
ATOM 1565 O O . ILE B 1 78 ? -8.266 3.908 7.051 1 96 78 ILE B O 1
ATOM 1569 N N . ARG B 1 79 ? -8.328 5.938 6.117 1 94.62 79 ARG B N 1
ATOM 1570 C CA . ARG B 1 79 ? -8.234 5.355 4.781 1 94.62 79 ARG B CA 1
ATOM 1571 C C . ARG B 1 79 ? -6.898 4.645 4.594 1 94.62 79 ARG B C 1
ATOM 1573 O O . ARG B 1 79 ? -6.836 3.58 3.975 1 94.62 79 ARG B O 1
ATOM 1580 N N . VAL B 1 80 ? -5.875 5.203 5.094 1 94.31 80 VAL B N 1
ATOM 1581 C CA . VAL B 1 80 ? -4.562 4.57 5.004 1 94.31 80 VAL B CA 1
ATOM 1582 C C . VAL B 1 80 ? -4.559 3.273 5.809 1 94.31 80 VAL B C 1
ATOM 1584 O O . VAL B 1 80 ? -4 2.264 5.367 1 94.31 80 VAL B O 1
ATOM 1587 N N . ASN B 1 81 ? -5.16 3.283 6.957 1 96.06 81 ASN B N 1
ATOM 1588 C CA . ASN B 1 81 ? -5.258 2.072 7.766 1 96.06 81 ASN B CA 1
ATOM 1589 C C . ASN B 1 81 ? -6.012 0.967 7.031 1 96.06 81 ASN B C 1
ATOM 1591 O O . ASN B 1 81 ? -5.617 -0.2 7.086 1 96.06 81 ASN B O 1
ATOM 1595 N N . ASN B 1 82 ? -7.035 1.332 6.34 1 95.88 82 ASN B N 1
ATOM 1596 C CA . ASN B 1 82 ? -7.785 0.374 5.535 1 95.88 82 ASN B CA 1
ATOM 1597 C C . ASN B 1 82 ? -6.922 -0.228 4.43 1 95.88 82 ASN B C 1
ATOM 1599 O O . ASN B 1 82 ? -6.969 -1.436 4.188 1 95.88 82 ASN B O 1
ATOM 1603 N N . THR B 1 83 ? -6.207 0.62 3.787 1 93.25 83 THR B N 1
ATOM 1604 C CA . THR B 1 83 ? -5.297 0.155 2.748 1 93.25 83 THR B CA 1
ATOM 1605 C C . THR B 1 83 ? -4.254 -0.796 3.328 1 93.25 83 THR B C 1
ATOM 1607 O O . THR B 1 83 ? -3.939 -1.824 2.725 1 93.25 83 THR B O 1
ATOM 1610 N N . HIS B 1 84 ? -3.781 -0.454 4.492 1 94.5 84 HIS B N 1
ATOM 1611 C CA . HIS B 1 84 ? -2.801 -1.276 5.188 1 94.5 84 HIS B CA 1
ATOM 1612 C C . HIS B 1 84 ? -3.352 -2.67 5.473 1 94.5 84 HIS B C 1
ATOM 1614 O O . HIS B 1 84 ? -2.676 -3.672 5.227 1 94.5 84 HIS B O 1
ATOM 1620 N N . GLN B 1 85 ? -4.5 -2.766 5.875 1 96.25 85 GLN B N 1
ATOM 1621 C CA . GLN B 1 85 ? -5.148 -4.039 6.176 1 96.25 85 GLN B CA 1
ATOM 1622 C C . GLN B 1 85 ? -5.328 -4.879 4.914 1 96.25 85 GLN B C 1
ATOM 1624 O O . GLN B 1 85 ? -5.121 -6.094 4.938 1 96.25 85 GLN B O 1
ATOM 1629 N N . LYS B 1 86 ? -5.707 -4.223 3.92 1 94.69 86 LYS B N 1
ATOM 1630 C CA . LYS B 1 86 ? -5.879 -4.93 2.654 1 94.69 86 LYS B CA 1
ATOM 1631 C C . LYS B 1 86 ? -4.551 -5.496 2.16 1 94.69 86 LYS B C 1
ATOM 1633 O O . LYS B 1 86 ? -4.508 -6.59 1.594 1 94.69 86 LYS B O 1
ATOM 1638 N N . LEU B 1 87 ? -3.512 -4.797 2.338 1 92.56 87 LEU B N 1
ATOM 1639 C CA . LEU B 1 87 ? -2.195 -5.277 1.933 1 92.56 87 LEU B CA 1
ATOM 1640 C C . LEU B 1 87 ? -1.771 -6.477 2.777 1 92.56 87 LEU B C 1
ATOM 1642 O O . LEU B 1 87 ? -1.102 -7.383 2.281 1 92.56 87 LEU B O 1
ATOM 1646 N N . ASP B 1 88 ? -2.172 -6.449 4.039 1 95 88 ASP B N 1
ATOM 1647 C CA . ASP B 1 88 ? -1.918 -7.594 4.91 1 95 88 ASP B CA 1
ATOM 1648 C C . ASP B 1 88 ? -2.58 -8.859 4.359 1 95 88 ASP B C 1
ATOM 1650 O O . ASP B 1 88 ? -1.955 -9.922 4.309 1 95 88 ASP B O 1
ATOM 1654 N N . GLU B 1 89 ? -3.742 -8.672 3.92 1 95.12 89 GLU B N 1
ATOM 1655 C CA . GLU B 1 89 ? -4.477 -9.789 3.332 1 95.12 89 GLU B CA 1
ATOM 1656 C C . GLU B 1 89 ? -3.795 -10.281 2.059 1 95.12 89 GLU B C 1
ATOM 1658 O O . GLU B 1 89 ? -3.701 -11.492 1.829 1 95.12 89 GLU B O 1
ATOM 1663 N N . LEU B 1 90 ? -3.387 -9.359 1.335 1 93.94 90 LEU B N 1
ATOM 1664 C CA . LEU B 1 90 ? -2.713 -9.695 0.085 1 93.94 90 LEU B CA 1
ATOM 1665 C C . LEU B 1 90 ? -1.422 -10.461 0.351 1 93.94 90 LEU B C 1
ATOM 1667 O O . LEU B 1 90 ? -1.106 -11.422 -0.359 1 93.94 90 LEU B O 1
ATOM 1671 N N . LEU B 1 91 ? -0.671 -10.047 1.344 1 94.44 91 LEU B N 1
ATOM 1672 C CA . LEU B 1 91 ? 0.571 -10.727 1.7 1 94.44 91 LEU B CA 1
ATOM 1673 C C . LEU B 1 91 ? 0.305 -12.172 2.115 1 94.44 91 LEU B C 1
ATOM 1675 O O . LEU B 1 91 ? 1.058 -13.07 1.747 1 94.44 91 LEU B O 1
ATOM 1679 N N . GLU B 1 92 ? -0.755 -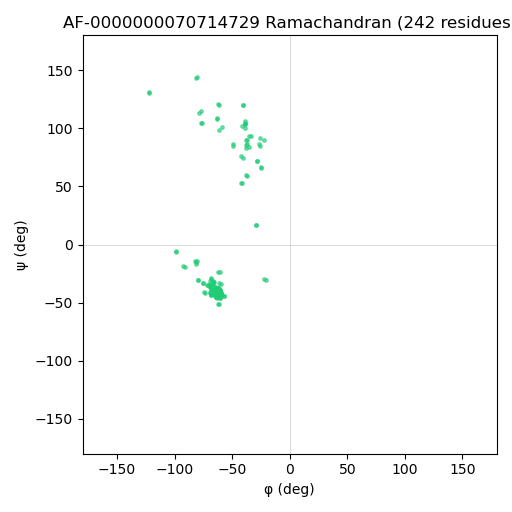12.375 2.811 1 96.12 92 GLU B N 1
ATOM 1680 C CA . GLU B 1 92 ? -1.146 -13.727 3.193 1 96.12 92 GLU B CA 1
ATOM 1681 C C . GLU B 1 92 ? -1.469 -14.57 1.968 1 96.12 92 GLU B C 1
ATOM 1683 O O . GLU B 1 92 ? -1.05 -15.727 1.877 1 96.12 92 GLU B O 1
ATOM 1688 N N . ARG B 1 93 ? -2.189 -13.977 1.084 1 94.56 93 ARG B N 1
ATOM 1689 C CA . ARG B 1 93 ? -2.555 -14.68 -0.144 1 94.56 93 ARG B CA 1
ATOM 1690 C C . ARG B 1 93 ? -1.317 -15.016 -0.97 1 94.56 93 ARG B C 1
ATOM 1692 O O . ARG B 1 93 ? -1.209 -16.125 -1.514 1 94.56 93 ARG B O 1
ATOM 1699 N N . LEU B 1 94 ? -0.434 -14.141 -1.057 1 94 94 LEU B N 1
ATOM 1700 C CA . LEU B 1 94 ? 0.784 -14.359 -1.831 1 94 94 LEU B CA 1
ATOM 1701 C C . LEU B 1 94 ? 1.631 -15.469 -1.215 1 94 94 LEU B C 1
ATOM 1703 O O . LEU B 1 94 ? 2.219 -16.281 -1.934 1 94 94 LEU B O 1
ATOM 1707 N N . THR B 1 95 ? 1.627 -15.477 0.11 1 95.12 95 THR B N 1
ATOM 1708 C CA . THR B 1 95 ? 2.371 -16.516 0.811 1 95.12 95 THR B CA 1
ATOM 1709 C C . THR B 1 95 ? 1.779 -17.891 0.522 1 95.12 95 THR B C 1
ATOM 1711 O O . THR B 1 95 ? 2.516 -18.859 0.306 1 95.12 95 THR B O 1
ATOM 1714 N N . LYS B 1 96 ? 0.49 -17.906 0.469 1 95.25 96 LYS B N 1
ATOM 1715 C CA . LYS B 1 96 ? -0.191 -19.156 0.136 1 95.25 96 LYS B CA 1
ATOM 1716 C C . LYS B 1 96 ? 0.131 -19.594 -1.29 1 95.25 96 LYS B C 1
ATOM 1718 O O . LYS B 1 96 ? 0.4 -20.781 -1.537 1 95.25 96 LYS B O 1
ATOM 1723 N N . LEU B 1 97 ? 0.127 -18.641 -2.186 1 94.44 97 LEU B N 1
ATOM 1724 C CA . LEU B 1 97 ? 0.46 -18.938 -3.576 1 94.44 97 LEU B CA 1
ATOM 1725 C C . LEU B 1 97 ? 1.892 -19.453 -3.695 1 94.44 97 LEU B C 1
ATOM 1727 O O . LEU B 1 97 ? 2.162 -20.375 -4.461 1 94.44 97 LEU B O 1
ATOM 1731 N N . GLN B 1 98 ? 2.736 -18.875 -3.01 1 93.31 98 GLN B N 1
ATOM 1732 C CA . GLN B 1 98 ? 4.137 -19.281 -3.004 1 93.31 98 GLN B CA 1
ATOM 1733 C C . GLN B 1 98 ? 4.285 -20.719 -2.533 1 93.31 98 GLN B C 1
ATOM 1735 O O . GLN B 1 98 ? 5.023 -21.5 -3.137 1 93.31 98 GLN B O 1
ATOM 1740 N N . ARG B 1 99 ? 3.6 -21.047 -1.509 1 93.75 99 ARG B N 1
ATOM 1741 C CA . ARG B 1 99 ? 3.629 -22.422 -0.995 1 93.75 99 ARG B CA 1
ATOM 1742 C C . ARG B 1 99 ? 3.059 -23.391 -2.012 1 93.75 99 ARG B C 1
ATOM 1744 O O . ARG B 1 99 ? 3.615 -24.484 -2.223 1 93.75 99 ARG B O 1
ATOM 1751 N N . GLN B 1 100 ? 1.969 -23.047 -2.609 1 92.44 100 GLN B N 1
ATOM 1752 C CA . GLN B 1 100 ? 1.302 -23.906 -3.586 1 92.44 100 GLN B CA 1
ATOM 1753 C C . GLN B 1 100 ? 2.201 -24.172 -4.789 1 92.44 100 GLN B C 1
ATOM 1755 O O . GLN B 1 100 ? 2.305 -25.297 -5.258 1 92.44 100 GLN B O 1
ATOM 1760 N N . ILE B 1 101 ? 2.805 -23.125 -5.262 1 91.94 101 ILE B N 1
ATOM 1761 C CA . ILE B 1 101 ? 3.627 -23.297 -6.453 1 91.94 101 ILE B CA 1
ATOM 1762 C C . ILE B 1 101 ? 4.871 -24.109 -6.105 1 91.94 101 ILE B C 1
ATOM 1764 O O . ILE B 1 101 ? 5.355 -24.891 -6.926 1 91.94 101 ILE B O 1
ATOM 1768 N N . ALA B 1 102 ? 5.438 -23.938 -4.941 1 90.75 102 ALA B N 1
ATOM 1769 C CA . ALA B 1 102 ? 6.574 -24.734 -4.484 1 90.75 102 ALA B CA 1
ATOM 1770 C C . ALA B 1 102 ? 6.207 -26.219 -4.414 1 90.75 102 ALA B C 1
ATOM 1772 O O . ALA B 1 102 ? 6.973 -27.078 -4.855 1 90.75 102 ALA B O 1
ATOM 1773 N N . ARG B 1 103 ? 5.074 -26.469 -3.896 1 90 103 ARG B N 1
ATOM 1774 C CA . ARG B 1 103 ? 4.582 -27.844 -3.795 1 90 103 ARG B CA 1
ATOM 1775 C C . ARG B 1 103 ? 4.379 -28.453 -5.176 1 90 103 ARG B C 1
ATOM 1777 O O . ARG B 1 103 ? 4.762 -29.609 -5.414 1 90 103 ARG B O 1
ATOM 1784 N N . GLU B 1 104 ? 3.779 -27.672 -6.023 1 88.19 104 GLU B N 1
ATOM 1785 C CA . GLU B 1 104 ? 3.525 -28.156 -7.375 1 88.19 104 GLU B CA 1
ATOM 1786 C C . GLU B 1 104 ? 4.832 -28.422 -8.125 1 88.19 104 GLU B C 1
ATOM 1788 O O . GLU B 1 104 ? 4.938 -29.375 -8.891 1 88.19 104 GLU B O 1
ATOM 1793 N N . THR B 1 105 ? 5.73 -27.594 -7.977 1 88.38 105 THR B N 1
ATOM 1794 C CA . THR B 1 105 ? 7.043 -27.766 -8.594 1 88.38 105 THR B CA 1
ATOM 1795 C C . THR B 1 105 ? 7.695 -29.062 -8.133 1 88.38 105 THR B C 1
ATOM 1797 O O . THR B 1 105 ? 8.25 -29.797 -8.945 1 88.38 105 THR B O 1
ATOM 1800 N N . TYR B 1 106 ? 7.59 -29.297 -6.902 1 86.81 106 TYR B N 1
ATOM 1801 C CA . TYR B 1 106 ? 8.148 -30.516 -6.34 1 86.81 106 TYR B CA 1
ATOM 1802 C C . TYR B 1 106 ? 7.449 -31.75 -6.914 1 86.81 106 TYR B C 1
ATOM 1804 O O . TYR B 1 106 ? 8.102 -32.719 -7.301 1 86.81 106 TYR B O 1
ATOM 1812 N N . LYS B 1 107 ? 6.16 -31.781 -7.016 1 84.25 107 LYS B N 1
ATOM 1813 C CA . LYS B 1 107 ? 5.371 -32.906 -7.535 1 84.25 107 LYS B CA 1
ATOM 1814 C C . LYS B 1 107 ? 5.727 -33.188 -8.992 1 84.25 107 LYS B C 1
ATOM 1816 O O . LYS B 1 107 ? 5.852 -34.344 -9.375 1 84.25 107 LYS B O 1
ATOM 1821 N N . LYS B 1 108 ? 5.898 -32.156 -9.703 1 82.12 108 LYS B N 1
ATOM 1822 C CA . LYS B 1 108 ? 6.176 -32.344 -11.125 1 82.12 108 LYS B CA 1
ATOM 1823 C C . LYS B 1 108 ? 7.609 -32.812 -11.352 1 82.12 108 LYS B C 1
ATOM 1825 O O . LYS B 1 108 ? 7.883 -33.562 -12.297 1 82.12 108 LYS B O 1
ATOM 1830 N N . LYS B 1 109 ? 8.453 -32.406 -10.578 1 78.88 109 LYS B N 1
ATOM 1831 C CA . LYS B 1 109 ? 9.836 -32.875 -10.672 1 78.88 109 LYS B CA 1
ATOM 1832 C C . LYS B 1 109 ? 9.938 -34.375 -10.273 1 78.88 109 LYS B C 1
ATOM 1834 O O . LYS B 1 109 ? 10.656 -35.125 -10.906 1 78.88 109 LYS B O 1
ATOM 1839 N N . SER B 1 110 ? 9.273 -34.75 -9.258 1 73.44 110 SER B N 1
ATOM 1840 C CA . SER B 1 110 ? 9.312 -36.125 -8.781 1 73.44 110 SER B CA 1
ATOM 1841 C C . SER B 1 110 ? 8.633 -37.062 -9.758 1 73.44 110 SER B C 1
ATOM 1843 O O . SER B 1 110 ? 9.023 -38.219 -9.891 1 73.44 110 SER B O 1
ATOM 1845 N N . SER B 1 111 ? 7.582 -36.625 -10.414 1 65.56 111 SER B N 1
ATOM 1846 C CA . SER B 1 111 ? 6.918 -37.469 -11.398 1 65.56 111 SER B CA 1
ATOM 1847 C C . SER B 1 111 ? 7.812 -37.719 -12.602 1 65.56 111 SER B C 1
ATOM 1849 O O . SER B 1 111 ? 7.746 -38.812 -13.219 1 65.56 111 SER B O 1
ATOM 1851 N N . ILE B 1 112 ? 8.609 -36.812 -12.953 1 60.09 112 ILE B N 1
ATOM 1852 C CA . ILE B 1 112 ? 9.562 -37.031 -14.039 1 60.09 112 ILE B CA 1
ATOM 1853 C C . ILE B 1 112 ? 10.625 -38.031 -13.609 1 60.09 112 ILE B C 1
ATOM 1855 O O . ILE B 1 112 ? 11 -38.906 -14.391 1 60.09 112 ILE B O 1
ATOM 1859 N N . LYS B 1 113 ? 11.133 -37.969 -12.367 1 61.94 113 LYS B N 1
ATOM 1860 C CA . LYS B 1 113 ? 12.141 -38.906 -11.914 1 61.94 113 LYS B CA 1
ATOM 1861 C C . LYS B 1 113 ? 11.562 -40.312 -11.828 1 61.94 113 LYS B C 1
ATOM 1863 O O . LYS B 1 113 ? 12.258 -41.312 -12.109 1 61.94 113 LYS B O 1
ATOM 1868 N N . GLU B 1 114 ? 10.383 -40.438 -11.414 1 58.19 114 GLU B N 1
ATOM 1869 C CA . GLU B 1 114 ? 9.812 -41.781 -11.32 1 58.19 114 GLU B CA 1
ATOM 1870 C C . GLU B 1 114 ? 9.594 -42.375 -12.703 1 58.19 114 GLU B C 1
ATOM 1872 O O . GLU B 1 114 ? 9.672 -43.594 -12.875 1 58.19 114 GLU B O 1
ATOM 1877 N N . GLN B 1 115 ? 9.359 -41.562 -13.617 1 52.72 115 GLN B N 1
ATOM 1878 C CA . GLN B 1 115 ? 9.148 -42.125 -14.953 1 52.72 115 GLN B CA 1
ATOM 1879 C C . GLN B 1 115 ? 10.469 -42.438 -15.641 1 52.72 115 GLN B C 1
ATOM 1881 O O . GLN B 1 115 ? 10.492 -43.031 -16.719 1 52.72 115 GLN B O 1
ATOM 1886 N N . GLU B 1 116 ? 11.594 -41.906 -15.18 1 53.88 116 GLU B N 1
ATOM 1887 C CA . GLU B 1 116 ? 12.867 -42.281 -15.789 1 53.88 116 GLU B CA 1
ATOM 1888 C C . GLU B 1 116 ? 13.164 -43.781 -15.602 1 53.88 116 GLU B C 1
ATOM 1890 O O . GLU B 1 116 ? 13.078 -44.281 -14.492 1 53.88 116 GLU B O 1
ATOM 1895 N N . PRO B 1 117 ? 13.102 -44.656 -16.641 1 55.38 117 PRO B N 1
ATOM 1896 C CA . PRO B 1 117 ? 13.352 -46.094 -16.609 1 55.38 117 PRO B CA 1
ATOM 1897 C C . PRO B 1 117 ? 14.547 -46.469 -15.734 1 55.38 117 PRO B C 1
ATOM 1899 O O . PRO B 1 117 ? 15.5 -45.688 -15.617 1 55.38 117 PRO B O 1
ATOM 1902 N N . PRO B 1 118 ? 14.367 -47.281 -14.703 1 52.53 118 PRO B N 1
ATOM 1903 C CA . PRO B 1 118 ? 15.516 -47.719 -13.906 1 52.53 118 PRO B CA 1
ATOM 1904 C C . PRO B 1 118 ? 16.75 -48 -14.766 1 52.53 118 PRO B C 1
ATOM 1906 O O . PRO B 1 118 ? 16.625 -48.5 -15.891 1 52.53 118 PRO B O 1
ATOM 1909 N N . VAL B 1 119 ? 17.734 -47.156 -14.797 1 52.44 119 VAL B N 1
ATOM 1910 C CA . VAL B 1 119 ? 18.984 -47.531 -15.469 1 52.44 119 VAL B CA 1
ATOM 1911 C C . VAL B 1 119 ? 19.25 -49.031 -15.297 1 52.44 119 VAL B C 1
ATOM 1913 O O . VAL B 1 119 ? 19.234 -49.531 -14.18 1 52.44 119 VAL B O 1
ATOM 1916 N N . GLN B 1 120 ? 18.844 -49.875 -16.203 1 49.97 120 GLN B N 1
ATOM 1917 C CA . GLN B 1 120 ? 19.219 -51.281 -16.219 1 49.97 120 GLN B CA 1
ATOM 1918 C C . GLN B 1 120 ? 20.688 -51.469 -15.812 1 49.97 120 GLN B C 1
ATOM 1920 O O . GLN B 1 120 ? 21.562 -50.75 -16.328 1 49.97 120 GLN B O 1
ATOM 1925 N N . PRO B 1 121 ? 20.922 -51.906 -14.617 1 51.09 121 PRO B N 1
ATOM 1926 C CA . PRO B 1 121 ? 22.312 -52.25 -14.32 1 51.09 121 PRO B CA 1
ATOM 1927 C C . PRO B 1 121 ? 23.031 -52.906 -15.5 1 51.09 121 PRO B C 1
ATOM 1929 O O . PRO B 1 121 ? 22.438 -53.75 -16.203 1 51.09 121 PRO B O 1
ATOM 1932 N N . GLU B 1 122 ? 23.656 -52.125 -16.344 1 47 122 GLU B N 1
ATOM 1933 C CA . GLU B 1 122 ? 24.469 -52.812 -17.344 1 47 122 GLU B CA 1
ATOM 1934 C C . GLU B 1 122 ? 25.172 -54.031 -16.75 1 47 122 GLU B C 1
ATOM 1936 O O . GLU B 1 122 ? 25.969 -53.875 -15.82 1 47 122 GLU B O 1
ATOM 1941 N N . ASN B 1 123 ? 24.547 -55.125 -16.703 1 37.94 123 ASN B N 1
ATOM 1942 C CA . ASN B 1 123 ? 25.344 -56.344 -16.578 1 37.94 123 ASN B CA 1
ATOM 1943 C C . ASN B 1 123 ? 26.391 -56.438 -17.688 1 37.94 123 ASN B C 1
ATOM 1945 O O . ASN B 1 123 ? 26.094 -56.219 -18.859 1 37.94 123 ASN B O 1
#

Sequence (246 aa):
MMSSSAGGEVSINSGDLLLGTLSKSITKLEQQILATQQSQKKLNSDCEIMAEYLRDLSEYKQPVDLLPYVGKLNDSTIRVNNTHQKLDELLERLTKLQRQIARETYKKKSSIKEQEPPVQPENMMSSSAGGEVSINSGDLLLGTLSKSITKLEQQILATQQSQKKLNSDCEIMAEYLRDLSEYKQPVDLLPYVGKLNDSTIRVNNTHQKLDELLERLTKLQRQIARETYKKKSSIKEQEPPVQPEN

Foldseek 3Di:
DDPPPPPPPVPCPPVVVVVVVVVVVVVVVVVVVVVVVVVVVVVVVVVVVVVVVVVVVVVVPDDDDCPVVVVVVVVVVVVVVVVVVVVVVVVVVVVVVVVVVVVVVVVVVVVVVVPPPPPPPPD/DDPPPPPPPVCCPPVVVVVVVVVVVVVVVVVVVVVVVVVVVVVVVVVVVVVVVVVVVVVVPDDDDCPVVVVVVVVVVVVVVVVVVVVVVVVVVVVVVVVVVVVVVVVVVVVVVVPPPPPPPPD

pLDDT: mean 80.55, std 18.59, range [28.03, 96.25]

Radius of gyration: 30.68 Å; Cα contacts (8 Å, |Δi|>4): 169; chains: 2; bounding box: 48×123×87 Å

Secondary structure (DSSP, 8-state):
-------------HHHHHHHHHHHHHHHHHHHHHHHHHHHHHHHHHHHHHHHHHHHHHH--S----HHHHHHHHHHHHHHHHHHHHHHHHHHHHHHHHHHHHHHHHHHHHHHHHHS-------/-------------HHHHHHHHHHHHHHHHHHHHHHHHHHHHHHHHHHHHHHHHHHHHHH--S----HHHHHHHHHHHHHHHHHHHHHHHHHHHHHHHHHHHHHHHHHHHHHHHHHS-------

InterPro domains:
  IPR017246 Snapin [PTHR31305] (11-115)
  IPR028119 Snapin/Pallidin/Snn1 [PF14712] (18-98)

Organism: Caenorhabditis briggsae (NCBI:txid6238)

Solvent-accessible surface area (backbone atoms only — not 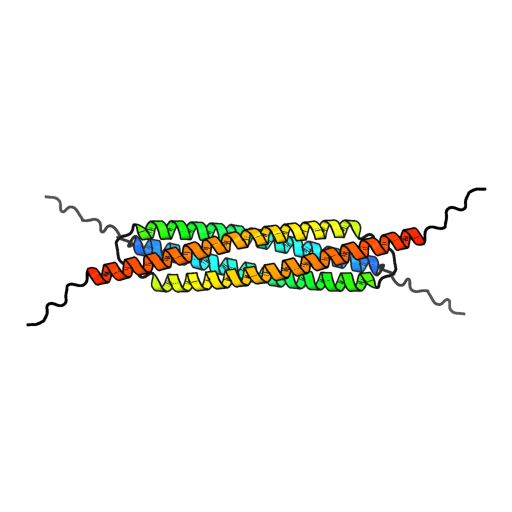comparable to full-atom values): 13944 Å² total; per-residue (Å²): 136,78,78,76,76,76,70,76,68,81,70,75,48,71,58,55,56,49,49,49,51,47,50,52,36,52,53,49,42,49,53,38,50,51,54,43,48,54,40,50,51,52,41,51,52,33,52,50,53,43,51,53,48,53,56,53,50,72,69,47,84,67,78,62,91,42,64,69,55,50,54,51,49,50,52,46,48,49,52,49,52,52,49,50,53,52,48,53,52,48,53,52,51,46,51,51,48,52,51,52,50,52,51,48,41,51,54,36,52,50,52,53,58,67,63,48,71,76,76,66,76,82,123,136,77,80,78,7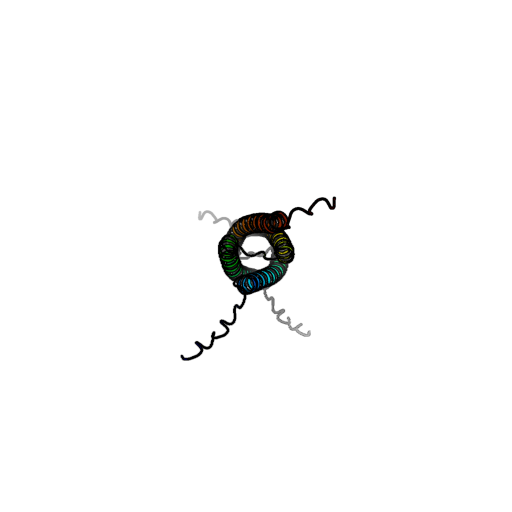6,76,72,77,68,83,71,75,49,70,60,56,56,49,48,49,52,46,50,50,35,51,51,49,42,48,53,38,49,52,53,41,49,54,41,50,52,52,42,51,52,36,52,51,52,45,51,53,47,54,56,52,50,71,70,49,83,67,78,62,90,43,65,70,56,51,53,52,51,51,51,47,47,52,52,50,50,53,51,50,52,51,49,52,52,47,52,54,51,45,51,51,49,52,52,52,51,52,52,48,40,51,52,36,53,50,55,52,59,68,63,49,70,75,76,68,75,83,122